Protein AF-A0A7X9DXS1-F1 (afdb_monomer)

Sequence (221 aa):
MRRAPWILSAFLAAACGADSESWIGLHLVPPATEAPQLRNFPPYGEPERVQVAVWKSSAPLSKPVAEVDAAWAELPQNPNRPESRYLLFSVKPNAGAGDPYLLKVASRVRDAGDQLYTDVCGTIGAIELTPGEKRALTVGLHMGDCGLPCSKKSDCVGSRFCLGFECQEGATCTIPEDCLPGATCDASRGMCNADCDPSQDACRAPYRCCQTVCALSCGLD

pLDDT: mean 78.61, std 17.01, range [32.91, 95.0]

Mean predicted aligned error: 9.62 Å

Foldseek 3Di:
DDDDDCPVVPVLPPPPDQFQKAKEKEWEWEADDDDPPDDIVVPQDQFQKKKKFKPWQVCLPDHGQDIDIDGRVPFDADPVCNSIGMDMDIGGACAPVPTWMKMKMWTWHADPVRDIDTFKIFMAIPHGDDGSHYDYAYTHMDTDDHARFHNFQVVAPDQWEAAQRGTDDKDFADAQVSDDQFWGQPNVVSIIYFFDDQVPQPTDPPWTHAHGGTHNRRPDD

Structure (mmCIF, N/CA/C/O backbone):
data_AF-A0A7X9DXS1-F1
#
_entry.id   AF-A0A7X9DXS1-F1
#
loop_
_atom_site.group_PDB
_atom_site.id
_atom_site.type_symbol
_atom_site.label_atom_id
_atom_site.label_alt_id
_atom_site.label_comp_id
_atom_site.label_asym_id
_atom_site.label_entity_id
_atom_site.label_seq_id
_atom_site.pdbx_PDB_ins_code
_atom_site.Cartn_x
_atom_site.Cartn_y
_atom_site.Cartn_z
_atom_site.occupancy
_atom_site.B_iso_or_equiv
_atom_site.auth_seq_id
_atom_site.auth_comp_id
_atom_site.auth_asym_id
_atom_site.auth_atom_id
_atom_site.pdbx_PDB_model_num
ATOM 1 N N . MET A 1 1 ? -18.798 31.580 1.744 1.00 36.81 1 MET A N 1
ATOM 2 C CA . MET A 1 1 ? -18.555 31.405 3.194 1.00 36.81 1 MET A CA 1
ATOM 3 C C . MET A 1 1 ? -18.135 29.962 3.427 1.00 36.81 1 MET A C 1
ATOM 5 O O . MET A 1 1 ? -18.940 29.064 3.232 1.00 36.81 1 MET A O 1
ATOM 9 N N . ARG A 1 2 ? -16.844 29.747 3.698 1.00 43.03 2 ARG A N 1
ATOM 10 C CA . ARG A 1 2 ? -16.205 28.429 3.820 1.00 43.03 2 ARG A CA 1
ATOM 11 C C . ARG A 1 2 ? -16.447 27.894 5.235 1.00 43.03 2 ARG A C 1
ATOM 13 O O . ARG A 1 2 ? -15.974 28.507 6.186 1.00 43.03 2 ARG A O 1
ATOM 20 N N . ARG A 1 3 ? -17.206 26.805 5.381 1.00 41.28 3 ARG A N 1
ATOM 21 C CA . ARG A 1 3 ? -17.350 26.094 6.660 1.00 41.28 3 ARG A CA 1
ATOM 22 C C . ARG A 1 3 ? -16.344 24.948 6.690 1.00 41.28 3 ARG A C 1
ATOM 24 O O . ARG A 1 3 ? -16.333 24.094 5.815 1.00 41.28 3 ARG A O 1
ATOM 31 N N . ALA A 1 4 ? -15.449 25.060 7.659 1.00 41.53 4 ALA A N 1
ATOM 32 C CA . ALA A 1 4 ? -14.267 24.253 7.901 1.00 41.53 4 ALA A CA 1
ATOM 33 C C . ALA A 1 4 ? -14.629 22.866 8.522 1.00 41.53 4 ALA A C 1
ATOM 35 O O . ALA A 1 4 ? -15.792 22.634 8.861 1.00 41.53 4 ALA A O 1
ATOM 36 N N . PRO A 1 5 ? -13.657 21.952 8.703 1.00 40.78 5 PRO A N 1
ATOM 37 C CA . PRO A 1 5 ? -13.799 20.488 8.788 1.00 40.78 5 PRO A CA 1
ATOM 38 C C . PRO A 1 5 ? -14.121 19.928 10.193 1.00 40.78 5 PRO A C 1
ATOM 40 O O . PRO A 1 5 ? -13.552 18.934 10.631 1.00 40.78 5 PRO A O 1
ATOM 43 N N . TRP A 1 6 ? -15.053 20.539 10.924 1.00 38.97 6 TRP A N 1
ATOM 44 C CA . TRP A 1 6 ? -15.242 20.255 12.359 1.00 38.97 6 TRP A CA 1
ATOM 45 C C . TRP A 1 6 ? -15.982 18.943 12.678 1.00 38.97 6 TRP A C 1
ATOM 47 O O . TRP A 1 6 ? -15.963 18.494 13.821 1.00 38.97 6 TRP A O 1
ATOM 57 N N . ILE A 1 7 ? -16.624 18.300 11.697 1.00 43.88 7 ILE A N 1
ATOM 58 C CA . ILE A 1 7 ? -17.442 17.100 11.954 1.00 43.88 7 ILE A CA 1
ATOM 59 C C . ILE A 1 7 ? -16.581 15.830 12.071 1.00 43.88 7 ILE A C 1
ATOM 61 O O . ILE A 1 7 ? -16.937 14.939 12.839 1.00 43.88 7 ILE A O 1
ATOM 65 N N . LEU A 1 8 ? -15.400 15.775 11.435 1.00 43.00 8 LEU A N 1
ATOM 66 C CA . LEU A 1 8 ? -14.455 14.672 11.671 1.00 43.00 8 LEU A CA 1
ATOM 67 C C . LEU A 1 8 ? -13.887 14.704 13.100 1.00 43.00 8 LEU A C 1
ATOM 69 O O . LEU A 1 8 ? -13.633 13.658 13.688 1.00 43.00 8 LEU A O 1
ATOM 73 N N . SER A 1 9 ? -13.742 15.890 13.697 1.00 43.66 9 SER A N 1
ATOM 74 C CA . SER A 1 9 ? -13.173 16.040 15.040 1.00 43.66 9 SER A CA 1
ATOM 75 C C . SER A 1 9 ? -14.111 15.572 16.159 1.00 43.66 9 SER A C 1
ATOM 77 O O . SER A 1 9 ? -13.634 15.151 17.208 1.00 43.66 9 SER A O 1
ATOM 79 N N . ALA A 1 10 ? -15.433 15.606 15.957 1.00 41.44 10 ALA A N 1
ATOM 80 C CA . ALA A 1 10 ? -16.390 15.304 17.025 1.00 41.44 10 ALA A CA 1
ATOM 81 C C . ALA A 1 10 ? -16.552 13.796 17.295 1.00 41.44 10 ALA A C 1
ATOM 83 O O . ALA A 1 10 ? -16.664 13.400 18.452 1.00 41.44 10 ALA A O 1
ATOM 84 N N . PHE A 1 11 ? -16.487 12.942 16.267 1.00 42.00 11 PHE A N 1
ATOM 85 C CA . PHE A 1 11 ? -16.501 11.482 16.466 1.00 42.00 11 PHE A CA 1
ATOM 86 C C . PHE A 1 11 ? -15.160 10.938 16.975 1.00 42.00 11 PHE A C 1
ATOM 88 O O . PHE A 1 11 ? -15.123 9.918 17.657 1.00 42.00 11 PHE A O 1
ATOM 95 N N . LEU A 1 12 ? -14.058 11.648 16.718 1.00 46.72 12 LEU A N 1
ATOM 96 C CA . LEU A 1 12 ? -12.731 11.275 17.207 1.00 46.72 12 LEU A CA 1
ATOM 97 C C . LEU A 1 12 ? -12.499 11.672 18.678 1.00 46.72 12 LEU A C 1
ATOM 99 O O . LEU A 1 12 ? -11.593 11.126 19.298 1.00 46.72 12 LEU A O 1
ATOM 103 N N . ALA A 1 13 ? -13.295 12.571 19.262 1.00 42.34 13 ALA A N 1
ATOM 104 C CA . ALA A 1 13 ? -13.075 13.081 20.621 1.00 42.34 13 ALA A CA 1
ATOM 105 C C . ALA A 1 13 ? -13.731 12.251 21.748 1.00 42.34 13 ALA A C 1
ATOM 107 O O . ALA A 1 13 ? -13.492 12.533 22.918 1.00 42.34 13 ALA A O 1
ATOM 108 N N . ALA A 1 14 ? -14.548 11.238 21.433 1.00 42.97 14 ALA A N 1
ATOM 109 C CA . ALA A 1 14 ? -15.279 10.459 22.444 1.00 42.97 14 ALA A CA 1
ATOM 110 C C . ALA A 1 14 ? -14.541 9.201 22.952 1.00 42.97 14 ALA A C 1
ATOM 112 O O . ALA A 1 14 ? -15.000 8.565 23.897 1.00 42.97 14 ALA A O 1
ATOM 113 N N . ALA A 1 15 ? -13.391 8.854 22.370 1.00 42.78 15 ALA A N 1
ATOM 114 C CA . ALA A 1 15 ? -12.532 7.771 22.849 1.00 42.78 15 ALA A CA 1
ATOM 115 C C . ALA A 1 15 ? -11.422 8.347 23.747 1.00 42.78 15 ALA A C 1
ATOM 117 O O . ALA A 1 15 ? -10.277 8.490 23.331 1.00 42.78 15 ALA A O 1
ATOM 118 N N . CYS A 1 16 ? -11.786 8.765 24.962 1.00 44.84 16 CYS A N 1
ATOM 119 C CA . CYS A 1 16 ? -10.837 9.166 26.005 1.00 44.84 16 CYS A CA 1
ATOM 120 C C . CYS A 1 16 ? -10.528 7.964 26.908 1.00 44.84 16 CYS A C 1
ATOM 122 O O . CYS A 1 16 ? -10.938 7.909 28.066 1.00 44.84 16 CYS A O 1
ATOM 124 N N . GLY A 1 17 ? -9.812 6.992 26.355 1.00 39.88 17 GLY A N 1
ATOM 125 C CA . GLY A 1 17 ? -8.937 6.083 27.087 1.00 39.88 17 GLY A CA 1
ATOM 126 C C . GLY A 1 17 ? -7.528 6.285 26.540 1.00 39.88 17 GLY A C 1
ATOM 127 O O . GLY A 1 17 ? -7.370 6.798 25.435 1.00 39.88 17 GLY A O 1
ATOM 128 N N . ALA A 1 18 ? -6.486 5.935 27.291 1.00 45.72 18 ALA A N 1
ATOM 129 C CA . ALA A 1 18 ? -5.165 5.762 26.694 1.00 45.72 18 ALA A CA 1
ATOM 130 C C . ALA A 1 18 ? -5.259 4.575 25.722 1.00 45.72 18 ALA A C 1
ATOM 132 O O . ALA A 1 18 ? -5.000 3.437 26.109 1.00 45.72 18 ALA A O 1
ATOM 133 N N . ASP A 1 19 ? -5.753 4.822 24.510 1.00 56.00 19 ASP A N 1
ATOM 134 C CA . ASP A 1 19 ? -5.980 3.780 23.525 1.00 56.00 19 ASP A CA 1
ATOM 135 C C . ASP A 1 19 ? -4.614 3.174 23.196 1.00 56.00 19 ASP A C 1
ATOM 137 O O . ASP A 1 19 ? -3.737 3.809 22.610 1.00 56.00 19 ASP A O 1
ATOM 141 N N . SER A 1 20 ? -4.422 1.915 23.596 1.00 73.19 20 SER A N 1
ATOM 142 C CA . SER A 1 20 ? -3.278 1.095 23.186 1.00 73.19 20 SER A CA 1
ATOM 143 C C . SER A 1 20 ? -3.256 0.839 21.677 1.00 73.19 20 SER A C 1
ATOM 145 O O . SER A 1 20 ? -2.346 0.183 21.177 1.00 73.19 20 SER A O 1
ATOM 147 N N . GLU A 1 21 ? -4.280 1.307 20.968 1.00 82.56 21 GLU A N 1
ATOM 148 C CA . GLU A 1 21 ? -4.479 1.164 19.540 1.00 82.56 21 GLU A CA 1
ATOM 149 C C . GLU A 1 21 ? -4.391 2.526 18.849 1.00 82.56 21 GLU A C 1
ATOM 151 O O . GLU A 1 21 ? -4.695 3.576 19.417 1.00 82.56 21 GLU A O 1
ATOM 156 N N . SER A 1 22 ? -3.956 2.487 17.600 1.00 83.25 22 SER A N 1
ATOM 157 C CA . SER A 1 22 ? -3.979 3.603 16.666 1.00 83.25 22 SER A CA 1
ATOM 158 C C . SER A 1 22 ? -5.098 3.362 15.657 1.00 83.25 22 SER A C 1
ATOM 160 O O . SER A 1 22 ? -5.507 2.227 15.422 1.00 83.25 22 SER A O 1
ATOM 162 N N . TRP A 1 23 ? -5.586 4.419 15.026 1.00 85.50 23 TRP A N 1
ATOM 163 C CA . TRP A 1 23 ? -6.722 4.382 14.117 1.00 85.50 23 TRP A CA 1
ATOM 164 C C . TRP A 1 23 ? -6.314 4.861 12.731 1.00 85.50 23 TRP A C 1
ATOM 166 O O . TRP A 1 23 ? -5.669 5.902 12.595 1.00 85.50 23 TRP A O 1
ATOM 176 N N . ILE A 1 24 ? -6.744 4.132 11.704 1.00 82.69 24 ILE A N 1
ATOM 177 C CA . ILE A 1 24 ? -6.572 4.513 10.304 1.00 82.69 24 ILE A CA 1
ATOM 178 C C . ILE A 1 24 ? -7.949 4.817 9.716 1.00 82.69 24 ILE A C 1
ATOM 180 O O . ILE A 1 24 ? -8.824 3.952 9.672 1.00 82.69 24 ILE A O 1
ATOM 184 N N . GLY A 1 25 ? -8.131 6.054 9.259 1.00 81.12 25 GLY A N 1
ATOM 185 C CA . GLY A 1 25 ? -9.259 6.474 8.437 1.00 81.12 25 GLY A CA 1
ATOM 186 C C . GLY A 1 25 ? -8.856 6.501 6.968 1.00 81.12 25 GLY A C 1
ATOM 187 O O . GLY A 1 25 ? -7.920 7.205 6.603 1.00 81.12 25 GLY A O 1
ATOM 188 N N . LEU A 1 26 ? -9.558 5.765 6.112 1.00 80.94 26 LEU A N 1
ATOM 189 C CA . LEU A 1 26 ? -9.272 5.731 4.681 1.00 80.94 26 LEU A CA 1
ATOM 190 C C . LEU A 1 26 ? -10.214 6.624 3.890 1.00 80.94 26 LEU A C 1
ATOM 192 O O . LEU A 1 26 ? -11.439 6.525 4.001 1.00 80.94 26 LEU A O 1
ATOM 196 N N . HIS A 1 27 ? -9.609 7.444 3.038 1.00 77.06 27 HIS A N 1
ATOM 197 C CA . HIS A 1 27 ? -10.265 8.111 1.932 1.00 77.06 27 HIS A CA 1
ATOM 198 C C . HIS A 1 27 ? -9.809 7.460 0.622 1.00 77.06 27 HIS A C 1
ATOM 200 O O . HIS A 1 27 ? -8.635 7.503 0.251 1.00 77.06 27 HIS A O 1
ATOM 206 N N . LEU A 1 28 ? -10.748 6.818 -0.066 1.00 71.94 28 LEU A N 1
ATOM 207 C CA . LEU A 1 28 ? -10.490 6.083 -1.300 1.00 71.94 28 LEU A CA 1
ATOM 208 C C . LEU A 1 28 ? -10.671 7.020 -2.493 1.00 71.94 28 LEU A C 1
ATOM 210 O O . LEU A 1 28 ? -11.763 7.559 -2.685 1.00 71.94 28 LEU A O 1
ATOM 214 N N . VAL A 1 29 ? -9.605 7.234 -3.271 1.00 66.62 29 VAL A N 1
ATOM 215 C CA . VAL A 1 29 ? -9.606 8.189 -4.387 1.00 66.62 29 VAL A CA 1
ATOM 216 C C . VAL A 1 29 ? -9.281 7.464 -5.699 1.00 66.62 29 VAL A C 1
ATOM 218 O O . VAL A 1 29 ? -8.359 6.647 -5.740 1.00 66.62 29 VAL A O 1
ATOM 221 N N . PRO A 1 30 ? -10.028 7.737 -6.785 1.00 59.81 30 PRO A N 1
ATOM 222 C CA . PRO A 1 30 ? -9.696 7.243 -8.123 1.00 59.81 30 PRO A CA 1
ATOM 223 C C . PRO A 1 30 ? -8.317 7.742 -8.606 1.00 59.81 30 PRO A C 1
ATOM 225 O O . PRO A 1 30 ? -7.790 8.719 -8.069 1.00 59.81 30 PRO A O 1
ATOM 228 N N . PRO A 1 31 ? -7.726 7.116 -9.636 1.00 52.03 31 PRO A N 1
ATOM 229 C CA . PRO A 1 31 ? -6.413 7.511 -10.140 1.00 52.03 31 PRO A CA 1
ATOM 230 C C . PRO A 1 31 ? -6.433 8.925 -10.748 1.00 52.03 31 PRO A C 1
ATOM 232 O O . PRO A 1 31 ? -7.432 9.361 -11.315 1.00 52.03 31 PRO A O 1
ATOM 235 N N . ALA A 1 32 ? -5.311 9.645 -10.621 1.00 45.31 32 ALA A N 1
ATOM 236 C CA . ALA A 1 32 ? -5.204 11.088 -10.871 1.00 45.31 32 ALA A CA 1
ATOM 237 C C . ALA A 1 32 ? -5.022 11.515 -12.343 1.00 45.31 32 ALA A C 1
ATOM 239 O O . ALA A 1 32 ? -4.945 12.712 -12.615 1.00 45.31 32 ALA A 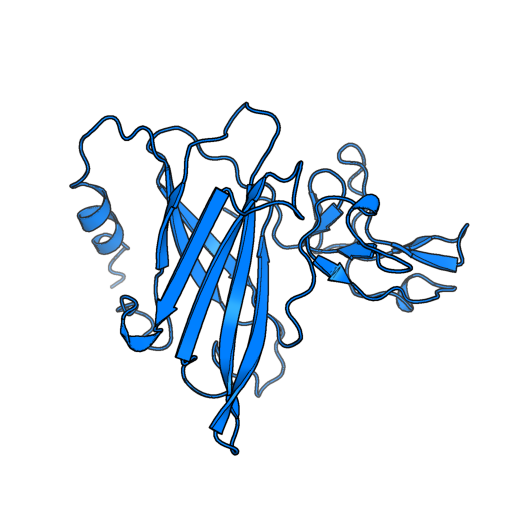O 1
ATOM 240 N N . THR A 1 33 ? -4.899 10.593 -13.301 1.00 42.94 33 THR A N 1
ATOM 241 C CA . THR A 1 33 ? -4.658 10.973 -14.700 1.00 42.94 33 THR A CA 1
ATOM 242 C C . THR A 1 33 ? -5.912 11.562 -15.345 1.00 42.94 33 THR A C 1
ATOM 244 O O . THR A 1 33 ? -6.989 10.988 -15.280 1.00 42.94 33 THR A O 1
ATOM 247 N N . GLU A 1 34 ? -5.768 12.721 -15.991 1.00 40.84 34 GLU A N 1
ATOM 248 C CA . GLU A 1 34 ? -6.790 13.378 -16.810 1.00 40.84 34 GLU A CA 1
ATOM 249 C C . GLU A 1 34 ? -6.904 12.692 -18.183 1.00 40.84 34 GLU A C 1
ATOM 251 O O . GLU A 1 34 ? -6.335 13.135 -19.176 1.00 40.84 34 GLU A O 1
ATOM 256 N N . ALA A 1 35 ? -7.658 11.603 -18.282 1.00 34.78 35 ALA A N 1
ATOM 257 C CA . ALA A 1 35 ? -8.353 11.298 -19.529 1.00 34.78 35 ALA A CA 1
ATOM 258 C C . ALA A 1 35 ? -9.787 11.839 -19.392 1.00 34.78 35 ALA A C 1
ATOM 260 O O . ALA A 1 35 ? -10.444 11.553 -18.387 1.00 34.78 35 ALA A O 1
ATOM 261 N N . PRO A 1 36 ? -10.297 12.618 -20.364 1.00 32.91 36 PRO A N 1
ATOM 262 C CA . PRO A 1 36 ? -11.539 13.395 -20.249 1.00 32.91 36 PRO A CA 1
ATOM 263 C C . PRO A 1 36 ? -12.840 12.561 -20.209 1.00 32.91 36 PRO A C 1
ATOM 265 O O . PRO A 1 36 ? -13.908 13.062 -20.546 1.00 32.91 36 PRO A O 1
ATOM 268 N N . GLN A 1 37 ? -12.776 11.301 -19.764 1.00 36.44 37 GLN A N 1
ATOM 269 C CA . GLN A 1 37 ? -13.914 10.435 -19.435 1.00 36.44 37 GLN A CA 1
ATOM 270 C C . GLN A 1 37 ? -13.674 9.544 -18.191 1.00 36.44 37 GLN A C 1
ATOM 272 O O . GLN A 1 37 ? -14.375 8.547 -18.011 1.00 36.44 37 GLN A O 1
ATOM 277 N N . LEU A 1 38 ? -12.689 9.852 -17.334 1.00 35.91 38 LEU A N 1
ATOM 278 C CA . LEU A 1 38 ? -12.330 8.973 -16.214 1.00 35.91 38 LEU A CA 1
ATOM 279 C C . LEU A 1 38 ? -13.282 9.110 -15.027 1.00 35.91 38 LEU A C 1
ATOM 281 O O . LEU A 1 38 ? -13.391 10.134 -14.359 1.00 35.91 38 LEU A O 1
ATOM 285 N N . ARG A 1 39 ? -14.005 8.015 -14.831 1.00 42.06 39 ARG A N 1
ATOM 286 C CA . ARG A 1 39 ? -15.045 7.774 -13.841 1.00 42.06 39 ARG A CA 1
ATOM 287 C C . ARG A 1 39 ? -14.419 7.604 -12.445 1.00 42.06 39 ARG A C 1
ATOM 289 O O . ARG A 1 39 ? -13.405 6.926 -12.300 1.00 42.06 39 ARG A O 1
ATOM 296 N N . ASN A 1 40 ? -15.039 8.212 -11.429 1.00 42.53 40 ASN A N 1
ATOM 297 C CA . ASN A 1 40 ? -14.620 8.111 -10.028 1.00 42.53 40 ASN A CA 1
ATOM 298 C C . ASN A 1 40 ? -14.753 6.687 -9.489 1.00 42.53 40 ASN A C 1
ATOM 300 O O . ASN A 1 40 ? -15.538 5.902 -10.011 1.00 42.53 40 ASN A O 1
ATOM 304 N N . PHE A 1 41 ? -14.034 6.387 -8.406 1.00 45.88 41 PHE A N 1
ATOM 305 C CA . PHE A 1 41 ? -14.236 5.164 -7.652 1.00 45.88 41 PHE A CA 1
ATOM 306 C C . PHE A 1 41 ? -15.712 5.082 -7.181 1.00 45.88 41 PHE A C 1
ATOM 308 O O . PHE A 1 41 ? -16.126 5.976 -6.440 1.00 45.88 41 PHE A O 1
ATOM 315 N N . PRO A 1 42 ? -16.498 4.073 -7.606 1.00 48.97 42 PRO A N 1
ATOM 316 C CA . PRO A 1 42 ? -16.116 3.015 -8.532 1.00 48.97 42 PRO A CA 1
ATOM 317 C C . PRO A 1 42 ? -16.710 3.218 -9.942 1.00 48.97 42 PRO A C 1
ATOM 319 O O . PRO A 1 42 ? -17.915 3.436 -10.116 1.00 48.97 42 PRO A O 1
ATOM 322 N N . PRO A 1 43 ? -15.864 3.088 -10.976 1.00 49.59 43 PRO A N 1
ATOM 323 C CA . PRO A 1 43 ? -16.192 3.357 -12.376 1.00 49.59 43 PRO A CA 1
ATOM 324 C C . PRO A 1 43 ? -17.106 2.306 -13.048 1.00 49.59 43 PRO A C 1
ATOM 326 O O . PRO A 1 43 ? -17.450 2.461 -14.228 1.00 49.59 43 PRO A O 1
ATOM 329 N N . TYR A 1 44 ? -17.541 1.295 -12.281 1.00 50.78 44 TYR A N 1
ATOM 330 C CA . TYR A 1 44 ? -18.369 0.146 -12.683 1.00 50.78 44 TYR A CA 1
ATOM 331 C C . TYR A 1 44 ? -19.690 0.027 -11.906 1.00 50.78 44 TYR A C 1
ATOM 333 O O . TYR A 1 44 ? -20.399 -0.967 -12.036 1.00 50.78 44 TYR A O 1
ATOM 341 N N . GLY A 1 45 ? -20.041 1.053 -11.126 1.00 59.62 45 GLY A N 1
ATOM 342 C CA . GLY A 1 45 ? -21.089 0.972 -10.107 1.00 59.62 45 GLY A CA 1
ATOM 343 C C . GLY A 1 45 ? -20.477 0.782 -8.724 1.00 59.62 45 GLY A C 1
ATOM 344 O O . GLY A 1 45 ? -19.312 0.418 -8.614 1.00 59.62 45 GLY A O 1
ATOM 345 N N . GLU A 1 46 ? -21.245 1.085 -7.676 1.00 72.50 46 GLU A N 1
ATOM 346 C CA . GLU A 1 46 ? -20.822 0.905 -6.282 1.00 72.50 46 GLU A CA 1
ATOM 347 C C . GLU A 1 46 ? -20.239 -0.510 -6.074 1.00 72.50 46 GLU A C 1
ATOM 349 O O . GLU A 1 46 ? -20.854 -1.474 -6.539 1.00 72.50 46 GLU A O 1
ATOM 354 N N . PRO A 1 47 ? -19.058 -0.676 -5.437 1.00 79.94 47 PRO A N 1
ATOM 355 C CA . PRO A 1 47 ? -18.525 -2.007 -5.220 1.00 79.94 47 PRO A CA 1
ATOM 356 C C . PRO A 1 47 ? -19.460 -2.742 -4.263 1.00 79.94 47 PRO A C 1
ATOM 358 O O . PRO A 1 47 ? -20.102 -2.135 -3.411 1.00 79.94 47 PRO A O 1
ATOM 361 N N . GLU A 1 48 ? -19.531 -4.062 -4.348 1.00 85.62 48 GLU A N 1
ATOM 362 C CA . GLU A 1 48 ? -20.317 -4.807 -3.364 1.00 85.62 48 GLU A CA 1
ATOM 363 C C . GLU A 1 48 ? -19.586 -4.800 -2.015 1.00 85.62 48 GLU A C 1
ATOM 365 O O . GLU A 1 48 ? -20.191 -4.642 -0.950 1.00 85.62 48 GLU A O 1
ATOM 370 N N . ARG A 1 49 ? -18.253 -4.936 -2.068 1.00 89.25 49 ARG A N 1
ATOM 371 C CA . ARG A 1 49 ? -17.387 -5.049 -0.893 1.00 89.25 49 ARG A CA 1
ATOM 372 C C . ARG A 1 49 ? -16.062 -4.331 -1.084 1.00 89.25 49 ARG A C 1
ATOM 374 O O . ARG A 1 49 ? -15.517 -4.282 -2.190 1.00 89.25 49 ARG A O 1
ATOM 381 N N . VAL A 1 50 ? -15.519 -3.851 0.027 1.00 88.62 50 VAL A N 1
ATOM 382 C CA . VAL A 1 50 ? -14.154 -3.338 0.130 1.00 88.62 50 VAL A CA 1
ATOM 383 C C . VAL A 1 50 ? -13.407 -4.180 1.152 1.00 88.62 50 VAL A C 1
ATOM 385 O O . VAL A 1 50 ? -13.849 -4.330 2.291 1.00 88.62 50 VAL A O 1
ATOM 388 N N . GLN A 1 51 ? -12.264 -4.705 0.728 1.00 91.56 51 GLN A N 1
ATOM 389 C CA . GLN A 1 51 ? -11.328 -5.436 1.560 1.00 91.56 51 GLN A CA 1
ATOM 390 C C . GLN A 1 51 ? -10.097 -4.564 1.795 1.00 91.56 51 GLN A C 1
ATOM 392 O O . GLN A 1 51 ? -9.468 -4.080 0.854 1.00 91.56 51 GLN A O 1
ATOM 397 N N . VAL A 1 52 ? -9.754 -4.368 3.059 1.00 91.81 52 VAL A N 1
ATOM 398 C CA . VAL A 1 52 ? -8.560 -3.652 3.493 1.00 91.81 52 VAL A CA 1
ATOM 399 C C . VAL A 1 52 ? -7.744 -4.584 4.349 1.00 91.81 52 VAL A C 1
ATOM 401 O O . VAL A 1 52 ? -8.260 -5.183 5.286 1.00 91.81 52 VAL A O 1
ATOM 404 N N . ALA A 1 53 ? -6.463 -4.690 4.045 1.00 94.19 53 ALA A N 1
ATOM 405 C CA . ALA A 1 53 ? -5.551 -5.504 4.818 1.00 94.19 53 ALA A CA 1
ATOM 406 C C . ALA A 1 53 ? -4.266 -4.730 5.091 1.00 94.19 53 ALA A C 1
ATOM 408 O O . ALA A 1 53 ? -3.798 -3.940 4.268 1.00 94.19 53 ALA A O 1
ATOM 409 N N . VAL A 1 54 ? -3.730 -4.940 6.289 1.00 94.19 54 VAL A N 1
ATOM 410 C CA . VAL A 1 54 ? -2.525 -4.285 6.783 1.00 94.19 54 VAL A CA 1
ATOM 411 C C . VAL A 1 54 ? -1.493 -5.347 7.109 1.00 94.19 54 VAL A C 1
ATOM 413 O O . VAL A 1 54 ? -1.778 -6.287 7.849 1.00 94.19 54 VAL A O 1
ATOM 416 N N . TRP A 1 55 ? -0.279 -5.183 6.602 1.00 95.00 55 TRP A N 1
ATOM 417 C CA . TRP A 1 55 ? 0.860 -6.052 6.876 1.00 95.00 55 TRP A CA 1
ATOM 418 C C . TRP A 1 55 ? 2.008 -5.258 7.459 1.00 95.00 55 TRP A C 1
ATOM 420 O O . TRP A 1 55 ? 2.137 -4.054 7.263 1.00 95.00 55 TRP A O 1
ATOM 430 N N . LYS A 1 56 ? 2.891 -5.977 8.137 1.00 93.25 56 LYS A N 1
ATOM 431 C CA . LYS A 1 56 ? 4.229 -5.491 8.446 1.00 93.25 56 LYS A CA 1
ATOM 432 C C . LYS A 1 56 ? 5.079 -5.477 7.180 1.00 93.25 56 LYS A C 1
ATOM 434 O O . LYS A 1 56 ? 5.085 -6.471 6.452 1.00 93.25 56 LYS A O 1
ATOM 439 N N . SER A 1 57 ? 5.822 -4.397 6.944 1.00 91.19 57 SER A N 1
ATOM 440 C CA . SER A 1 57 ? 6.743 -4.281 5.805 1.00 91.19 57 SER A CA 1
ATOM 441 C C . SER A 1 57 ? 7.786 -5.400 5.771 1.00 91.19 57 SER A C 1
ATOM 443 O O . SER A 1 57 ? 8.184 -5.834 4.695 1.00 91.19 57 SER A O 1
ATOM 445 N N . SER A 1 58 ? 8.189 -5.930 6.927 1.00 91.19 58 SER A N 1
ATOM 446 C CA . SER A 1 58 ? 9.135 -7.044 7.033 1.00 91.19 58 SER A CA 1
ATOM 447 C C . SER A 1 58 ? 8.569 -8.396 6.576 1.00 91.19 58 SER A C 1
ATOM 449 O O . SER A 1 58 ? 9.341 -9.317 6.298 1.00 91.19 58 SER A O 1
ATOM 451 N N . ALA A 1 59 ? 7.241 -8.530 6.494 1.00 91.62 59 ALA A N 1
ATOM 452 C CA . ALA A 1 59 ? 6.553 -9.786 6.203 1.00 91.62 59 ALA A CA 1
ATOM 453 C C . ALA A 1 59 ? 5.268 -9.577 5.364 1.00 91.62 59 ALA A C 1
ATOM 455 O O . ALA A 1 59 ? 4.180 -9.978 5.800 1.00 91.62 59 ALA A O 1
ATOM 456 N N . PRO A 1 60 ? 5.365 -8.999 4.150 1.00 89.25 60 PRO A N 1
ATOM 457 C CA . PRO A 1 60 ? 4.201 -8.629 3.337 1.00 89.25 60 PRO A CA 1
ATOM 458 C C . PRO A 1 60 ? 3.398 -9.838 2.833 1.00 89.25 60 PRO A C 1
ATOM 460 O O . PRO A 1 60 ? 2.214 -9.719 2.550 1.00 89.25 60 PRO A O 1
ATOM 463 N N . LEU A 1 61 ? 4.013 -11.024 2.779 1.00 88.19 61 LEU A N 1
ATOM 464 C CA . LEU A 1 61 ? 3.363 -12.277 2.367 1.00 88.19 61 LEU A CA 1
ATOM 465 C C . LEU A 1 61 ? 2.822 -13.113 3.541 1.00 88.19 61 LEU A C 1
ATOM 467 O O . LEU A 1 61 ? 2.380 -14.246 3.350 1.00 88.19 61 LEU A O 1
ATOM 471 N N . SER A 1 62 ? 2.908 -12.597 4.768 1.00 91.00 62 SER A N 1
ATOM 472 C CA . SER A 1 62 ? 2.391 -13.275 5.960 1.00 91.00 62 SER A CA 1
ATOM 473 C C . SER A 1 62 ? 0.909 -12.957 6.200 1.00 91.00 62 SER A C 1
ATOM 475 O O . SER A 1 62 ? 0.266 -12.250 5.421 1.00 91.00 62 SER A O 1
ATOM 477 N N . LYS A 1 63 ? 0.344 -13.483 7.293 1.00 93.62 63 LYS A N 1
ATOM 478 C CA . LYS A 1 63 ? -1.011 -13.114 7.713 1.00 93.62 63 LYS A CA 1
ATOM 479 C C . LYS A 1 63 ? -1.060 -11.605 8.025 1.00 93.62 63 LYS A C 1
ATOM 481 O O . LYS A 1 63 ? -0.187 -11.139 8.763 1.00 93.62 63 LYS A O 1
ATOM 486 N N . PRO A 1 64 ? -2.067 -10.858 7.534 1.00 94.31 64 PRO A N 1
ATOM 487 C CA . PRO A 1 64 ? -2.208 -9.448 7.871 1.00 94.31 64 PRO A CA 1
ATOM 488 C C . PRO A 1 64 ? -2.359 -9.251 9.386 1.00 94.31 64 PRO A C 1
ATOM 490 O O . PRO A 1 64 ? -2.937 -10.083 10.093 1.00 94.31 64 PRO A O 1
ATOM 493 N N . VAL A 1 65 ? -1.831 -8.134 9.889 1.00 93.75 65 VAL A N 1
ATOM 494 C CA . VAL A 1 65 ? -1.972 -7.726 11.295 1.00 93.75 65 VAL A CA 1
ATOM 495 C C . VAL A 1 65 ? -3.367 -7.186 11.597 1.00 93.75 65 VAL A C 1
ATOM 497 O O . VAL A 1 65 ? -3.814 -7.268 12.738 1.00 93.75 65 VAL A O 1
ATOM 500 N N . ALA A 1 66 ? -4.043 -6.663 10.577 1.00 93.75 66 ALA A N 1
ATOM 501 C CA . ALA A 1 66 ? -5.437 -6.259 10.613 1.00 93.75 66 ALA A CA 1
ATOM 502 C C . ALA A 1 66 ? -6.044 -6.461 9.228 1.00 93.75 66 ALA A C 1
ATOM 504 O O . ALA A 1 66 ? -5.388 -6.223 8.213 1.00 93.75 66 ALA A O 1
ATOM 505 N N . GLU A 1 67 ? -7.293 -6.897 9.195 1.00 94.31 67 GLU A N 1
ATOM 506 C CA . GLU A 1 67 ? -8.040 -7.104 7.965 1.00 94.31 67 GLU A CA 1
ATOM 507 C C . GLU A 1 67 ? -9.497 -6.729 8.207 1.00 94.31 67 GLU A C 1
ATOM 509 O O . GLU A 1 67 ? -10.080 -7.086 9.233 1.00 94.31 67 GLU A O 1
ATOM 514 N N . VAL A 1 68 ? -10.065 -5.987 7.267 1.00 93.19 68 VAL A N 1
ATOM 515 C CA . VAL A 1 68 ? -11.458 -5.564 7.265 1.00 93.19 68 VAL A CA 1
ATOM 516 C C . VAL A 1 68 ? -12.044 -5.921 5.914 1.00 93.19 68 VAL A C 1
ATOM 518 O O . VAL A 1 68 ? -11.501 -5.548 4.881 1.00 93.19 68 VAL A O 1
ATOM 521 N N . ASP A 1 69 ? -13.165 -6.625 5.925 1.00 92.56 69 ASP A N 1
ATOM 522 C CA . ASP A 1 69 ? -13.948 -6.920 4.733 1.00 92.56 69 ASP A CA 1
ATOM 523 C C . ASP A 1 69 ? -15.387 -6.472 4.996 1.00 92.56 69 ASP A C 1
ATOM 525 O O . ASP A 1 69 ? -16.106 -7.079 5.795 1.00 92.56 69 ASP A O 1
ATOM 529 N N . ALA A 1 70 ? -15.773 -5.362 4.372 1.00 90.75 70 ALA A N 1
ATOM 530 C CA . ALA A 1 70 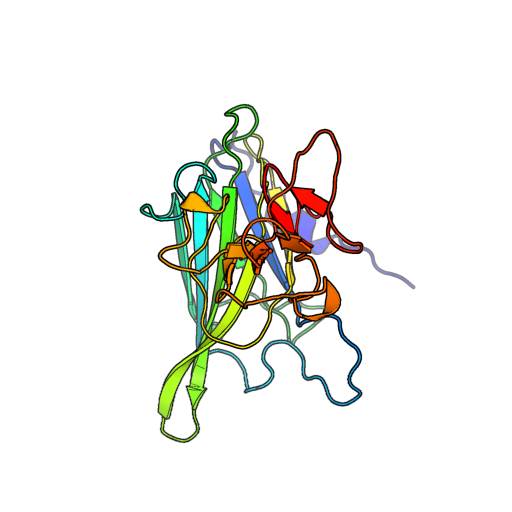? -17.019 -4.659 4.648 1.00 90.75 70 ALA A CA 1
ATOM 531 C C . ALA A 1 70 ? -17.850 -4.491 3.376 1.00 90.75 70 ALA A C 1
ATOM 533 O O . ALA A 1 70 ? -17.315 -4.232 2.293 1.00 90.75 70 ALA A O 1
ATOM 534 N N . ALA A 1 71 ? -19.173 -4.602 3.513 1.00 90.50 71 ALA A N 1
ATOM 535 C CA . ALA A 1 71 ? -20.082 -4.265 2.429 1.00 90.50 71 ALA A CA 1
ATOM 536 C C . ALA A 1 71 ? -20.068 -2.749 2.201 1.00 90.50 71 ALA A C 1
ATOM 538 O O . ALA A 1 71 ? -20.158 -1.970 3.150 1.00 90.50 71 ALA A O 1
ATOM 539 N N . TRP A 1 72 ? -19.986 -2.311 0.945 1.00 86.06 72 TRP A N 1
ATOM 540 C CA . TRP A 1 72 ? -19.912 -0.879 0.628 1.00 86.06 72 TRP A CA 1
ATOM 541 C C . TRP A 1 72 ? -21.115 -0.086 1.140 1.00 86.06 72 TRP A C 1
ATOM 543 O O . TRP A 1 72 ? -20.965 1.034 1.625 1.00 86.06 72 TRP A O 1
ATOM 553 N N . ALA A 1 73 ? -22.305 -0.683 1.055 1.00 87.25 73 ALA A N 1
ATOM 554 C CA . ALA A 1 73 ? -23.555 -0.075 1.499 1.00 87.25 73 ALA A CA 1
ATOM 555 C C . ALA A 1 73 ? -23.599 0.183 3.017 1.00 87.25 73 ALA A C 1
ATOM 557 O O . ALA A 1 73 ? -24.372 1.024 3.469 1.00 87.25 73 ALA A O 1
ATOM 558 N N . GLU A 1 74 ? -22.771 -0.517 3.797 1.00 89.50 74 GLU A N 1
ATOM 559 C CA . GLU A 1 74 ? -22.680 -0.364 5.253 1.00 89.50 74 GLU A CA 1
ATOM 560 C C . GLU A 1 74 ? -21.645 0.691 5.666 1.00 89.50 74 GLU A C 1
ATOM 562 O O . GLU A 1 74 ? -21.612 1.112 6.824 1.00 89.50 74 GLU A O 1
ATOM 567 N N . LEU A 1 75 ? -20.795 1.139 4.735 1.00 85.81 75 LEU A N 1
ATOM 568 C CA . LEU A 1 75 ? -19.772 2.130 5.035 1.00 85.81 75 LEU A CA 1
ATOM 569 C C . LEU A 1 75 ? -20.385 3.529 5.199 1.00 85.81 75 LEU A C 1
ATOM 571 O O . LEU A 1 75 ? -21.227 3.936 4.391 1.00 85.81 75 LEU A O 1
ATOM 575 N N . PRO A 1 76 ? -19.928 4.320 6.188 1.00 84.25 76 PRO A N 1
ATOM 576 C CA . PRO A 1 76 ? -20.342 5.708 6.332 1.00 84.25 76 PRO A CA 1
ATOM 577 C C . PRO A 1 76 ? -20.088 6.523 5.059 1.00 84.25 76 PRO A C 1
ATOM 579 O O . PRO A 1 76 ? -18.970 6.577 4.537 1.00 84.25 76 PRO A O 1
ATOM 582 N N . GLN A 1 77 ? -21.128 7.198 4.577 1.00 79.88 77 GLN A N 1
ATOM 583 C CA . GLN A 1 77 ? -21.038 8.087 3.426 1.00 79.88 77 GLN A CA 1
ATOM 584 C C . GLN A 1 77 ? -20.368 9.411 3.786 1.00 79.88 77 GLN A C 1
ATOM 586 O O . GLN A 1 77 ? -20.608 9.986 4.849 1.00 79.88 77 GLN A O 1
ATOM 591 N N . ASN A 1 78 ? -19.538 9.920 2.877 1.00 72.69 78 ASN A N 1
ATOM 592 C CA . ASN A 1 78 ? -18.959 11.244 3.029 1.00 72.69 78 ASN A CA 1
ATOM 593 C C . ASN A 1 78 ? -20.020 12.321 2.736 1.00 72.69 78 ASN A C 1
ATOM 595 O O . ASN A 1 78 ? -20.529 12.384 1.614 1.00 72.69 78 ASN A O 1
ATOM 599 N N . PRO A 1 79 ? -20.328 13.220 3.692 1.00 73.00 79 PRO A N 1
ATOM 600 C CA . PRO A 1 79 ? -21.372 14.229 3.513 1.00 73.00 79 PRO A CA 1
ATOM 601 C C . PRO A 1 79 ? -21.038 15.268 2.433 1.00 73.00 79 PRO A C 1
ATOM 603 O O . PRO A 1 79 ? -21.939 15.928 1.925 1.00 73.00 79 PRO A O 1
ATOM 606 N N . ASN A 1 80 ? -19.758 15.432 2.083 1.00 70.19 80 ASN A N 1
ATOM 607 C CA . ASN A 1 80 ? -19.311 16.401 1.078 1.00 70.19 80 ASN A CA 1
ATOM 608 C C . ASN A 1 80 ? -19.125 15.785 -0.315 1.00 70.19 80 ASN A C 1
ATOM 610 O O . ASN A 1 80 ? -18.989 16.525 -1.287 1.00 70.19 80 ASN A O 1
ATOM 614 N N . ARG A 1 81 ? -19.060 14.453 -0.402 1.00 66.75 81 ARG A N 1
ATOM 615 C CA . ARG A 1 81 ? -18.826 13.690 -1.632 1.00 66.75 81 ARG A CA 1
ATOM 616 C C . ARG A 1 81 ? -19.617 12.385 -1.557 1.00 66.75 81 ARG A C 1
ATOM 618 O O . ARG A 1 81 ? -19.051 11.387 -1.106 1.00 66.75 81 ARG A O 1
ATOM 625 N N . PRO A 1 82 ? -20.914 12.389 -1.913 1.00 69.69 82 PRO A N 1
ATOM 626 C CA . PRO A 1 82 ? -21.800 11.238 -1.751 1.00 69.69 82 PRO A CA 1
ATOM 627 C C . PRO A 1 82 ? -21.347 9.998 -2.536 1.00 69.69 82 PRO A C 1
ATOM 629 O O . PRO A 1 82 ? -21.778 8.895 -2.220 1.00 69.69 82 PRO A O 1
ATOM 632 N N . GLU A 1 83 ? -20.467 10.145 -3.517 1.00 67.81 83 GLU A N 1
ATOM 633 C CA . GLU A 1 83 ? -19.800 9.048 -4.217 1.00 67.81 83 GLU A CA 1
ATOM 634 C C . GLU A 1 83 ? -18.705 8.358 -3.385 1.00 67.81 83 GLU A C 1
ATOM 636 O O . GLU A 1 83 ? -18.330 7.230 -3.680 1.00 67.81 83 GLU A O 1
ATOM 641 N N . SER A 1 84 ? -18.202 9.002 -2.328 1.00 69.31 84 SER A N 1
ATOM 642 C CA . SER A 1 84 ? -17.135 8.465 -1.479 1.00 69.31 84 SER A CA 1
ATOM 643 C C . SER A 1 84 ? -17.667 7.931 -0.145 1.00 69.31 84 SER A C 1
ATOM 645 O O . SER A 1 84 ? -18.696 8.369 0.386 1.00 69.31 84 SER A O 1
ATOM 647 N N . ARG A 1 85 ? -16.953 6.944 0.394 1.00 77.44 85 ARG A N 1
ATOM 648 C CA . ARG A 1 85 ? -17.213 6.312 1.690 1.00 77.44 85 ARG A CA 1
ATOM 649 C C . ARG A 1 85 ? -15.956 6.378 2.547 1.00 77.44 85 ARG A C 1
ATOM 651 O O . ARG A 1 85 ? -14.845 6.428 2.016 1.00 77.44 85 ARG A O 1
ATOM 658 N N . TYR A 1 86 ? -16.144 6.361 3.860 1.00 78.88 86 TYR A N 1
ATOM 659 C CA . TYR A 1 86 ? -15.059 6.274 4.828 1.00 78.88 86 TYR A CA 1
ATOM 660 C C . TYR A 1 86 ? -14.986 4.874 5.422 1.00 78.88 86 TYR A C 1
ATOM 662 O O . TYR A 1 86 ? -16.009 4.289 5.770 1.00 78.88 86 TYR A O 1
ATOM 670 N N . LEU A 1 87 ? -13.767 4.374 5.601 1.00 86.12 87 LEU A N 1
ATOM 671 C CA . LEU A 1 87 ? -13.503 3.205 6.431 1.00 86.12 87 LEU A CA 1
ATOM 672 C C . LEU A 1 87 ? -12.609 3.625 7.594 1.00 86.12 87 LEU A C 1
ATOM 674 O O . LEU A 1 87 ? -11.555 4.213 7.370 1.00 86.12 87 LEU A O 1
ATOM 678 N N . LEU A 1 88 ? -13.029 3.319 8.819 1.00 85.62 88 LEU A N 1
ATOM 679 C CA . LEU A 1 88 ? -12.250 3.544 10.032 1.00 85.62 88 LEU A CA 1
ATOM 680 C C . LEU A 1 88 ? -12.021 2.202 10.720 1.00 85.62 88 LEU A C 1
ATOM 682 O O . LEU A 1 88 ? -12.975 1.467 10.966 1.00 85.62 88 LEU A O 1
ATOM 686 N N . PHE A 1 89 ? -10.771 1.899 11.046 1.00 86.56 89 PHE A N 1
ATOM 687 C CA . PHE A 1 89 ? -10.409 0.683 11.766 1.00 86.56 89 PHE A CA 1
ATOM 688 C C . PHE A 1 89 ? -9.176 0.923 12.638 1.00 86.56 89 PHE A C 1
ATOM 690 O O . PHE A 1 89 ? -8.419 1.872 12.409 1.00 86.56 89 PHE A O 1
ATOM 697 N N . SER A 1 90 ? -8.996 0.084 13.656 1.00 89.81 90 SER A N 1
ATOM 698 C CA . SER A 1 90 ? -7.865 0.175 14.572 1.00 89.81 90 SER A CA 1
ATOM 699 C C . SER A 1 90 ? -6.761 -0.825 14.226 1.00 89.81 90 SER A C 1
ATOM 701 O O . SER A 1 90 ? -6.993 -1.897 13.661 1.00 89.81 90 SER A O 1
ATOM 703 N N . VAL A 1 91 ? -5.527 -0.448 14.549 1.00 92.00 91 VAL A N 1
ATOM 704 C CA . VAL A 1 91 ? -4.316 -1.264 14.440 1.00 92.00 91 VAL A CA 1
ATOM 705 C C . VAL A 1 91 ? -3.428 -1.002 15.651 1.00 92.00 91 VAL A C 1
ATOM 707 O O . VAL A 1 91 ? -3.487 0.059 16.269 1.00 92.00 91 VAL A O 1
ATOM 710 N N . LYS A 1 92 ? -2.553 -1.946 15.998 1.00 91.88 92 LYS A N 1
ATOM 711 C CA . LYS A 1 92 ? -1.554 -1.693 17.046 1.00 91.88 92 LYS A CA 1
ATOM 712 C C . LYS A 1 92 ? -0.537 -0.644 16.572 1.00 91.88 92 LYS A C 1
ATOM 714 O O . LYS A 1 92 ? -0.114 -0.739 15.417 1.00 91.88 92 LYS A O 1
ATOM 719 N N . PRO A 1 93 ? -0.088 0.285 17.432 1.00 91.50 93 PRO A N 1
ATOM 720 C CA . PRO A 1 93 ? 0.986 1.213 17.095 1.00 91.50 93 PRO A CA 1
ATOM 721 C C . PRO A 1 93 ? 2.274 0.456 16.749 1.00 91.50 93 PRO A C 1
ATOM 723 O O . PRO A 1 93 ? 2.557 -0.606 17.310 1.00 91.50 93 PRO A O 1
ATOM 726 N N . ASN A 1 94 ? 3.053 1.011 15.827 1.00 92.56 94 ASN A N 1
ATOM 727 C CA . ASN A 1 94 ? 4.304 0.430 15.329 1.00 92.56 94 ASN A CA 1
ATOM 728 C C . ASN A 1 94 ? 5.445 1.450 15.183 1.00 92.56 94 ASN A C 1
ATOM 730 O O . ASN A 1 94 ? 6.542 1.066 14.776 1.00 92.56 94 ASN A O 1
ATOM 734 N N . ALA A 1 95 ? 5.217 2.725 15.514 1.00 88.31 95 ALA A N 1
ATOM 735 C CA . ALA A 1 95 ? 6.253 3.750 15.447 1.00 88.31 95 ALA A CA 1
ATOM 736 C C . ALA A 1 95 ? 7.477 3.371 16.299 1.00 88.31 95 ALA A C 1
ATOM 738 O O . ALA A 1 95 ? 7.348 2.947 17.451 1.00 88.31 95 ALA A O 1
ATOM 739 N N . GLY A 1 96 ? 8.672 3.523 15.719 1.00 83.69 96 GLY A N 1
ATOM 740 C CA . GLY A 1 96 ? 9.943 3.204 16.377 1.00 83.69 96 GLY A CA 1
ATOM 741 C C . GLY A 1 96 ? 10.312 1.716 16.393 1.00 83.69 96 GLY A C 1
ATOM 742 O O . GLY A 1 96 ? 11.389 1.370 16.873 1.00 83.69 96 GLY A O 1
ATOM 743 N N . ALA A 1 97 ? 9.471 0.831 15.845 1.00 83.56 97 ALA A N 1
ATOM 744 C CA . ALA A 1 97 ? 9.772 -0.599 15.740 1.00 83.56 97 ALA A CA 1
ATOM 745 C C . ALA A 1 97 ? 10.656 -0.957 14.528 1.00 83.56 97 ALA A C 1
ATOM 747 O O . ALA A 1 97 ? 11.075 -2.106 14.406 1.00 83.56 97 ALA A O 1
ATOM 748 N N . GLY A 1 98 ? 10.923 -0.003 13.624 1.00 83.56 98 GLY A N 1
ATOM 749 C CA . GLY A 1 98 ? 11.680 -0.245 12.388 1.00 83.56 98 GLY A CA 1
ATOM 750 C C . GLY A 1 98 ? 10.939 -1.120 11.370 1.00 83.56 98 GLY A C 1
ATOM 751 O O . GLY A 1 98 ? 11.563 -1.680 10.474 1.00 83.56 98 GLY A O 1
ATOM 752 N N . ASP A 1 99 ? 9.620 -1.259 11.522 1.00 88.56 99 ASP A N 1
ATOM 753 C CA . ASP A 1 99 ? 8.772 -2.113 10.692 1.00 88.56 99 ASP A CA 1
ATOM 754 C C . ASP A 1 99 ? 7.438 -1.405 10.400 1.00 88.56 99 ASP A C 1
ATOM 756 O O . ASP A 1 99 ? 6.413 -1.677 11.045 1.00 88.56 99 ASP A O 1
ATOM 760 N N . PRO A 1 100 ? 7.447 -0.422 9.483 1.00 91.75 100 PRO A N 1
ATOM 761 C CA . PRO A 1 100 ? 6.240 0.290 9.114 1.00 91.75 100 PRO A CA 1
ATOM 762 C C . PRO A 1 100 ? 5.208 -0.643 8.478 1.00 91.75 100 PRO A C 1
ATOM 764 O O . PRO A 1 100 ? 5.518 -1.730 7.985 1.00 91.75 100 PRO A O 1
ATOM 767 N N . TYR A 1 101 ? 3.956 -0.203 8.466 1.00 93.62 101 TYR A N 1
ATOM 768 C CA . TYR A 1 101 ? 2.882 -0.952 7.845 1.00 93.62 101 TYR A CA 1
ATOM 769 C C . TYR A 1 101 ? 2.784 -0.690 6.344 1.00 93.62 101 TYR A C 1
ATOM 771 O O . TYR A 1 101 ? 3.036 0.416 5.856 1.00 93.62 101 TYR A O 1
ATOM 779 N N . LEU A 1 102 ? 2.369 -1.740 5.643 1.00 92.88 102 LEU A N 1
ATOM 780 C CA . LEU A 1 102 ? 1.822 -1.706 4.296 1.00 92.88 102 LEU A CA 1
ATOM 781 C C . LEU A 1 102 ? 0.315 -1.900 4.402 1.00 92.88 102 LEU A C 1
ATOM 783 O O . LEU A 1 102 ? -0.140 -2.796 5.111 1.00 92.88 102 LEU A O 1
ATOM 787 N N . LEU A 1 103 ? -0.452 -1.094 3.689 1.00 92.81 103 LEU A N 1
ATOM 788 C CA . LEU A 1 103 ? -1.898 -1.1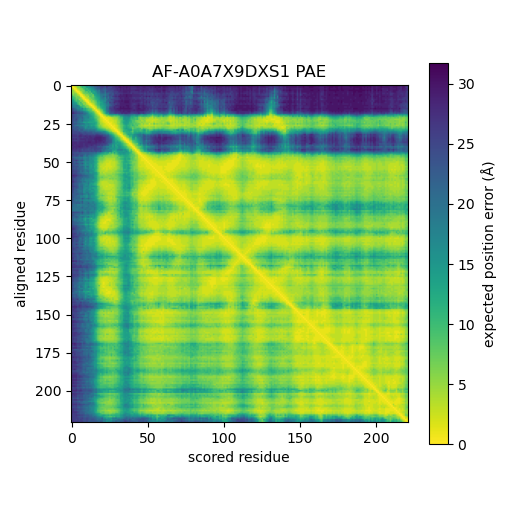87 3.616 1.00 92.81 103 LEU A CA 1
ATOM 789 C C . LEU A 1 103 ? -2.303 -1.379 2.164 1.00 92.81 103 LEU A C 1
ATOM 791 O O . LEU A 1 103 ? -1.942 -0.576 1.307 1.00 92.81 103 LEU A O 1
ATOM 795 N N . LYS A 1 104 ? -3.083 -2.427 1.912 1.00 91.50 104 LYS A N 1
ATOM 796 C CA . LYS A 1 104 ? -3.693 -2.710 0.615 1.00 91.50 104 LYS A CA 1
ATOM 797 C C . LYS A 1 104 ? -5.193 -2.536 0.720 1.00 91.50 104 LYS A C 1
ATOM 799 O O . LYS A 1 104 ? -5.812 -3.003 1.678 1.00 91.50 104 LYS A O 1
ATOM 804 N N . VAL A 1 105 ? -5.762 -1.920 -0.300 1.00 89.12 105 VAL A N 1
ATOM 805 C CA . VAL A 1 105 ? -7.198 -1.833 -0.524 1.00 89.12 105 VAL A CA 1
ATOM 806 C C . VAL A 1 105 ? -7.522 -2.608 -1.792 1.00 89.12 105 VAL A C 1
ATOM 808 O O . VAL A 1 105 ? -6.828 -2.486 -2.797 1.00 89.12 105 VAL A O 1
ATOM 811 N N . ALA A 1 106 ? -8.584 -3.398 -1.733 1.00 89.56 106 ALA A N 1
ATOM 812 C CA . ALA A 1 106 ? -9.166 -4.106 -2.858 1.00 89.56 106 ALA A CA 1
ATOM 813 C C . ALA A 1 106 ? -10.681 -3.900 -2.846 1.00 89.56 106 ALA A C 1
ATOM 815 O O . ALA A 1 106 ? -11.300 -3.896 -1.780 1.00 89.56 106 ALA A O 1
ATOM 816 N N . SER A 1 107 ? -11.304 -3.781 -4.013 1.00 86.00 107 SER A N 1
ATOM 817 C CA . SER A 1 107 ? -12.762 -3.798 -4.125 1.00 86.00 107 SER A CA 1
ATOM 818 C C . SER A 1 107 ? -13.252 -4.923 -5.008 1.00 86.00 107 SER A C 1
ATOM 820 O O . SER A 1 107 ? -12.677 -5.196 -6.065 1.00 86.00 107 SER A O 1
ATOM 822 N N . ARG A 1 108 ? -14.365 -5.523 -4.588 1.00 85.81 108 ARG A N 1
ATOM 823 C CA . ARG A 1 108 ? -15.072 -6.536 -5.361 1.00 85.81 108 ARG A CA 1
ATOM 824 C C . ARG A 1 108 ? -16.281 -5.918 -6.039 1.00 85.81 108 ARG A C 1
ATOM 826 O O . ARG A 1 108 ? -17.114 -5.297 -5.375 1.00 85.81 108 ARG A O 1
ATOM 833 N N . VAL A 1 109 ? -16.373 -6.119 -7.343 1.00 80.75 109 VAL A N 1
ATOM 834 C CA . VAL A 1 109 ? -17.475 -5.653 -8.183 1.00 80.75 109 VAL A CA 1
ATOM 835 C C . VAL A 1 109 ? -18.075 -6.842 -8.917 1.00 80.75 109 VAL A C 1
ATOM 837 O O . VAL A 1 109 ? -17.448 -7.893 -9.063 1.00 80.75 109 VAL A O 1
ATOM 840 N N . ARG A 1 110 ? -19.321 -6.683 -9.336 1.00 78.19 110 ARG A N 1
ATOM 841 C CA . ARG A 1 110 ? -20.095 -7.717 -10.008 1.00 78.19 110 ARG A CA 1
ATOM 842 C C . ARG A 1 110 ? -20.202 -7.368 -11.485 1.00 78.19 110 ARG A C 1
ATOM 844 O O . ARG A 1 110 ? -20.489 -6.218 -11.812 1.00 78.19 110 ARG A O 1
ATOM 851 N N . ASP A 1 111 ? -19.933 -8.327 -12.363 1.00 73.75 111 ASP A N 1
ATOM 852 C CA . ASP A 1 111 ? -20.058 -8.115 -13.805 1.00 73.75 111 ASP A CA 1
ATOM 853 C C . ASP A 1 111 ? -21.522 -8.207 -14.280 1.00 73.75 111 ASP A C 1
ATOM 855 O O . ASP A 1 111 ? -22.454 -8.453 -13.510 1.00 73.75 111 ASP A O 1
ATOM 859 N N . ALA A 1 112 ? -21.738 -8.019 -15.586 1.00 74.44 112 ALA A N 1
ATOM 860 C CA . ALA A 1 112 ? -23.059 -8.147 -16.204 1.00 74.44 112 ALA A CA 1
ATOM 861 C C . ALA A 1 112 ? -23.639 -9.579 -16.145 1.00 74.44 112 ALA A C 1
ATOM 863 O O . ALA A 1 112 ? -24.828 -9.762 -16.403 1.00 74.44 112 ALA A O 1
ATOM 864 N N . GLY A 1 113 ? -22.809 -10.580 -15.838 1.00 78.81 113 GLY A N 1
ATOM 865 C CA . GLY A 1 113 ? -23.165 -11.988 -15.681 1.00 78.81 113 GLY A CA 1
ATOM 866 C C . GLY A 1 113 ? -23.373 -12.421 -14.228 1.00 78.81 113 GLY A C 1
ATOM 867 O O . GLY A 1 113 ? -23.480 -13.621 -13.989 1.00 78.81 113 GLY A O 1
ATOM 868 N N . ASP A 1 114 ? -23.452 -11.480 -13.278 1.00 77.62 114 ASP A N 1
ATOM 869 C CA . ASP A 1 114 ? -23.632 -11.744 -11.843 1.00 77.62 114 ASP A CA 1
ATOM 870 C C . ASP A 1 114 ? -22.417 -12.424 -11.170 1.00 77.62 114 ASP A C 1
ATOM 872 O O . ASP A 1 114 ? -22.517 -12.971 -10.070 1.00 77.62 114 ASP A O 1
ATOM 876 N N . GLN A 1 115 ? -21.237 -12.378 -11.793 1.00 79.88 115 GLN A N 1
ATOM 877 C CA . GLN A 1 115 ? -20.005 -12.915 -11.221 1.00 79.88 115 GLN A CA 1
ATOM 878 C C . GLN A 1 115 ? -19.237 -11.830 -10.458 1.00 79.88 115 GLN A C 1
ATOM 880 O O . GLN A 1 115 ? -19.001 -10.734 -10.963 1.00 79.88 115 GLN A O 1
ATOM 885 N N . LEU A 1 116 ? -18.808 -12.147 -9.231 1.00 78.12 116 LEU A N 1
ATOM 886 C CA . LEU A 1 116 ? -17.998 -11.251 -8.407 1.00 78.12 116 LEU A CA 1
ATOM 887 C C . LEU A 1 116 ? -16.511 -11.390 -8.762 1.00 78.12 116 LEU A C 1
ATOM 889 O O . LEU A 1 116 ? -15.964 -12.495 -8.713 1.00 78.12 116 LEU A O 1
ATOM 893 N N . TYR A 1 117 ? -15.848 -10.275 -9.055 1.00 79.38 117 TYR A N 1
ATOM 894 C CA . TYR A 1 117 ? -14.415 -10.219 -9.335 1.00 79.38 117 TYR A CA 1
ATOM 895 C C . TYR A 1 117 ? -13.754 -9.019 -8.644 1.00 79.38 117 TYR A C 1
ATOM 897 O O . TYR A 1 117 ? -14.420 -8.076 -8.211 1.00 79.38 117 TYR A O 1
ATOM 905 N N . THR A 1 118 ? -12.434 -9.080 -8.481 1.00 82.31 118 THR A N 1
ATOM 906 C CA . THR A 1 118 ? -11.637 -7.972 -7.939 1.00 82.31 118 THR A CA 1
ATOM 907 C C . THR A 1 118 ? -11.253 -7.053 -9.087 1.00 82.31 118 THR A C 1
ATOM 909 O O . THR A 1 118 ? -10.637 -7.512 -10.041 1.00 82.31 118 THR A O 1
ATOM 912 N N . ASP A 1 119 ? -11.629 -5.781 -9.005 1.00 73.44 119 ASP A N 1
ATOM 913 C CA . ASP A 1 119 ? -11.518 -4.860 -10.147 1.00 73.44 119 ASP A CA 1
ATOM 914 C C . ASP A 1 119 ? -10.641 -3.644 -9.876 1.00 73.44 119 ASP A C 1
ATOM 916 O O . ASP A 1 119 ? -10.049 -3.081 -10.796 1.00 73.44 119 ASP A O 1
ATOM 920 N N . VAL A 1 120 ? -10.538 -3.241 -8.609 1.00 74.00 120 VAL A N 1
ATOM 921 C CA . VAL A 1 120 ? -9.811 -2.036 -8.233 1.00 74.00 120 VAL A CA 1
ATOM 922 C C . VAL A 1 120 ? -8.981 -2.281 -6.985 1.00 74.00 120 VAL A C 1
ATOM 924 O O . VAL A 1 120 ? -9.464 -2.845 -5.998 1.00 74.00 120 VAL A O 1
ATOM 927 N N . CYS A 1 121 ? -7.735 -1.826 -7.042 1.00 83.06 121 CYS A N 1
ATOM 928 C CA . CYS A 1 121 ? -6.695 -2.118 -6.072 1.00 83.06 121 CYS A CA 1
ATOM 929 C C . CYS A 1 121 ? -5.842 -0.880 -5.799 1.00 83.06 121 CYS A C 1
ATOM 931 O O . CYS A 1 121 ? -5.773 0.034 -6.618 1.00 83.06 121 CYS A O 1
ATOM 933 N N . GLY A 1 122 ? -5.194 -0.840 -4.642 1.00 84.75 122 GLY A N 1
ATOM 934 C CA . GLY A 1 122 ? -4.140 0.129 -4.381 1.00 84.75 122 GLY A CA 1
ATOM 935 C C . GLY A 1 122 ? -3.419 -0.172 -3.080 1.00 84.75 122 GLY A C 1
ATOM 936 O O . GLY A 1 122 ? -4.036 -0.606 -2.103 1.00 84.75 122 GLY A O 1
ATOM 937 N N . THR A 1 123 ? -2.115 0.090 -3.069 1.00 87.38 123 THR A N 1
ATOM 938 C CA . THR A 1 123 ? -1.261 -0.136 -1.904 1.00 87.38 123 THR A CA 1
ATOM 939 C C . THR A 1 123 ? -0.524 1.144 -1.503 1.00 87.38 123 THR A C 1
ATOM 941 O O . THR A 1 123 ? -0.031 1.922 -2.325 1.00 87.38 123 THR A O 1
ATOM 944 N N . ILE A 1 124 ? -0.466 1.381 -0.196 1.00 87.75 124 ILE A N 1
ATOM 945 C CA . ILE A 1 124 ? 0.308 2.443 0.447 1.00 87.75 124 ILE A CA 1
ATOM 946 C C . ILE A 1 124 ? 1.214 1.811 1.504 1.00 87.75 124 ILE A C 1
ATOM 948 O O . ILE A 1 124 ? 0.829 0.857 2.176 1.00 87.75 124 ILE A O 1
ATOM 952 N N . GLY A 1 125 ? 2.429 2.326 1.645 1.00 88.44 125 GLY A N 1
ATOM 953 C CA . GLY A 1 125 ? 3.423 1.787 2.566 1.00 88.44 125 GLY A CA 1
ATOM 954 C C . GLY A 1 125 ? 4.111 2.861 3.392 1.00 88.44 125 GLY A C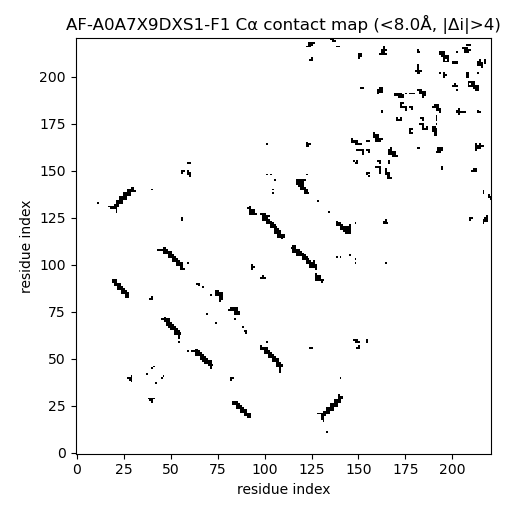 1
ATOM 955 O O . GLY A 1 125 ? 3.797 4.047 3.290 1.00 88.44 125 GLY A O 1
ATOM 956 N N . ALA A 1 126 ? 5.057 2.417 4.221 1.00 86.69 126 ALA A N 1
ATOM 957 C CA . ALA A 1 126 ? 5.771 3.253 5.185 1.00 86.69 126 ALA A CA 1
ATOM 958 C C . ALA A 1 126 ? 4.856 3.941 6.226 1.00 86.69 126 ALA A C 1
ATOM 960 O O . ALA A 1 126 ? 5.118 5.061 6.655 1.00 86.69 126 ALA A O 1
ATOM 961 N N . ILE A 1 127 ? 3.779 3.271 6.655 1.00 90.38 127 ILE A N 1
ATOM 962 C CA . ILE A 1 127 ? 2.856 3.816 7.661 1.00 90.38 127 ILE A CA 1
ATOM 963 C C . ILE A 1 127 ? 3.366 3.494 9.074 1.00 90.38 127 ILE A C 1
ATOM 965 O O . ILE A 1 127 ? 3.352 2.339 9.507 1.00 90.38 127 ILE A O 1
ATOM 969 N N . GLU A 1 128 ? 3.778 4.518 9.818 1.00 91.19 128 GLU A N 1
ATOM 970 C CA . GLU A 1 128 ? 4.171 4.408 11.231 1.00 91.19 128 GLU A CA 1
ATOM 971 C C . GLU A 1 128 ? 3.203 5.147 12.146 1.00 91.19 128 GLU A C 1
ATOM 973 O O . GLU A 1 128 ? 3.027 6.351 11.995 1.00 91.19 128 GLU A O 1
ATOM 978 N N . LEU A 1 129 ? 2.611 4.455 13.116 1.00 90.75 129 LEU A N 1
ATOM 979 C CA . LEU A 1 129 ? 1.603 5.012 14.015 1.00 90.75 129 LEU A CA 1
ATOM 980 C C . LEU A 1 129 ? 2.079 4.998 15.464 1.00 90.75 129 LEU A C 1
ATOM 982 O O . LEU A 1 129 ? 2.563 3.978 15.968 1.00 90.75 129 LEU A O 1
ATOM 986 N N . THR A 1 130 ? 1.902 6.128 16.139 1.00 91.62 130 THR A N 1
ATOM 987 C CA . THR A 1 130 ? 2.124 6.268 17.583 1.00 91.62 130 THR A CA 1
ATOM 988 C C . THR A 1 130 ? 0.871 5.854 18.378 1.00 91.62 130 THR A C 1
ATOM 990 O O . THR A 1 130 ? -0.233 5.833 17.823 1.00 91.62 130 THR A O 1
ATOM 993 N N . PRO A 1 131 ? 0.991 5.469 19.666 1.00 90.94 131 PRO A N 1
ATOM 994 C CA . PRO A 1 131 ? -0.165 5.069 20.476 1.00 90.94 131 PRO A CA 1
ATOM 995 C C . PRO A 1 131 ? -1.257 6.149 20.530 1.00 90.94 131 PRO A C 1
ATOM 997 O O . PRO A 1 131 ? -0.952 7.320 20.753 1.00 90.94 131 PRO A O 1
ATOM 1000 N N . GLY A 1 132 ? -2.520 5.763 20.322 1.00 86.94 132 GLY A N 1
ATOM 1001 C CA . GLY A 1 132 ? -3.665 6.681 20.293 1.00 86.94 132 GLY A CA 1
ATOM 1002 C C . GLY A 1 132 ? -3.765 7.559 19.040 1.00 86.94 132 GLY A C 1
ATOM 1003 O O . GLY A 1 132 ? -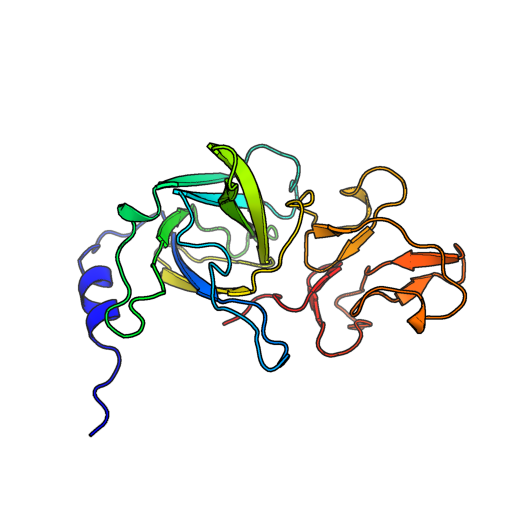4.709 8.343 18.913 1.00 86.94 132 GLY A O 1
ATOM 1004 N N . GLU A 1 133 ? -2.819 7.448 18.103 1.00 89.50 133 GLU A N 1
ATOM 1005 C CA . GLU A 1 133 ? -2.823 8.250 16.886 1.00 89.50 133 GLU A CA 1
ATOM 1006 C C . GLU A 1 133 ? -4.021 7.929 15.992 1.00 89.50 133 GLU A C 1
ATOM 1008 O O . GLU A 1 133 ? -4.384 6.770 15.806 1.00 89.50 133 GLU A O 1
ATOM 1013 N N . LYS A 1 134 ? -4.605 8.969 15.394 1.00 85.75 134 LYS A N 1
ATOM 1014 C CA . LYS A 1 134 ? -5.653 8.877 14.377 1.00 85.75 134 LYS A CA 1
ATOM 1015 C C . LYS A 1 134 ? -5.115 9.448 13.078 1.00 85.75 134 LYS A C 1
ATOM 1017 O O . LYS A 1 134 ? -4.953 10.662 12.973 1.00 85.75 134 LYS A O 1
ATOM 1022 N N . ARG A 1 135 ? -4.850 8.585 12.101 1.00 85.62 135 ARG A N 1
ATOM 1023 C CA . ARG A 1 135 ? -4.290 8.981 10.809 1.00 85.62 135 ARG A CA 1
ATOM 1024 C C . ARG A 1 135 ? -5.314 8.817 9.700 1.00 85.62 135 ARG A C 1
ATOM 1026 O O . ARG A 1 135 ? -5.893 7.747 9.537 1.00 85.62 135 ARG A O 1
ATOM 1033 N N . ALA A 1 136 ? -5.528 9.883 8.939 1.00 84.44 136 ALA A N 1
ATOM 1034 C CA . ALA A 1 136 ? -6.262 9.812 7.687 1.00 84.44 136 ALA A CA 1
ATOM 1035 C C . ALA A 1 136 ? -5.272 9.482 6.566 1.00 84.44 136 ALA A C 1
ATOM 1037 O O . ALA A 1 136 ? -4.223 10.106 6.495 1.00 84.44 136 ALA A O 1
ATOM 1038 N N . LEU A 1 137 ? -5.589 8.514 5.711 1.00 84.06 137 LEU A N 1
ATOM 1039 C CA . LEU A 1 137 ? -4.776 8.165 4.550 1.00 84.06 137 LEU A CA 1
ATOM 1040 C C . LEU A 1 137 ? -5.617 8.274 3.286 1.00 84.06 137 LEU A C 1
ATOM 1042 O O . LEU A 1 137 ? -6.779 7.857 3.256 1.00 84.06 137 LEU A O 1
ATOM 1046 N N . THR A 1 138 ? -5.000 8.795 2.231 1.00 78.25 138 THR A N 1
ATOM 1047 C CA . THR A 1 138 ? -5.570 8.767 0.886 1.00 78.25 138 THR A CA 1
ATOM 1048 C C . THR A 1 138 ? -4.913 7.652 0.086 1.00 78.25 138 THR A C 1
ATOM 1050 O O . THR A 1 138 ? -3.694 7.640 -0.074 1.00 78.25 138 THR A O 1
ATOM 1053 N N . VAL A 1 139 ? -5.716 6.722 -0.432 1.00 77.62 139 VAL A N 1
ATOM 1054 C CA . VAL A 1 139 ? -5.223 5.623 -1.274 1.00 77.62 139 VAL A CA 1
ATOM 1055 C C . VAL A 1 139 ? -5.636 5.890 -2.713 1.00 77.62 139 VAL A C 1
ATOM 1057 O O . VAL A 1 139 ? -6.829 5.975 -3.011 1.00 77.62 139 VAL A O 1
ATOM 1060 N N . GLY A 1 140 ? -4.638 6.040 -3.586 1.00 73.25 140 GLY A N 1
ATOM 1061 C CA . GLY A 1 140 ? -4.835 6.083 -5.029 1.00 73.25 140 GLY A CA 1
ATOM 1062 C C . GLY A 1 140 ? -5.104 4.678 -5.545 1.00 73.25 140 GLY A C 1
ATOM 1063 O O . GLY A 1 140 ? -4.297 3.773 -5.339 1.00 73.25 140 GLY A O 1
ATOM 1064 N N . LEU A 1 141 ? -6.252 4.505 -6.183 1.00 75.31 141 LEU A N 1
ATOM 1065 C CA . LEU A 1 141 ? -6.713 3.217 -6.672 1.00 75.31 141 LEU A CA 1
ATOM 1066 C C . LEU A 1 141 ? -6.490 3.085 -8.184 1.00 75.31 141 LEU A C 1
ATOM 1068 O O . LEU A 1 141 ? -6.566 4.072 -8.909 1.00 75.31 141 LEU A O 1
ATOM 1072 N N . HIS A 1 142 ? -6.246 1.877 -8.679 1.00 68.75 142 HIS A N 1
ATOM 1073 C CA . HIS A 1 142 ? -6.150 1.573 -10.106 1.00 68.75 142 HIS A CA 1
ATOM 1074 C C . HIS A 1 142 ? -6.885 0.279 -10.442 1.00 68.75 142 HIS A C 1
ATOM 1076 O O . HIS A 1 142 ? -7.162 -0.547 -9.576 1.00 68.75 142 HIS A O 1
ATOM 1082 N N . MET A 1 143 ? -7.200 0.118 -11.723 1.00 69.31 143 MET A N 1
ATOM 1083 C CA . MET A 1 143 ? -7.836 -1.089 -12.226 1.00 69.31 143 MET A CA 1
ATOM 1084 C C . MET A 1 143 ? -6.859 -2.259 -12.345 1.00 69.31 143 MET A C 1
ATOM 1086 O O . MET A 1 143 ? -5.682 -2.049 -12.655 1.00 69.31 143 MET A O 1
ATOM 1090 N N . GLY A 1 144 ? -7.381 -3.475 -12.190 1.00 67.62 144 GLY A N 1
ATOM 1091 C CA . GLY A 1 144 ? -6.681 -4.722 -12.495 1.00 67.62 144 GLY A CA 1
ATOM 1092 C C . GLY A 1 144 ? -6.613 -5.692 -11.320 1.00 67.62 144 GLY A C 1
ATOM 1093 O O . GLY A 1 144 ? -7.174 -5.453 -10.252 1.00 67.62 144 GLY A O 1
ATOM 1094 N N . ASP A 1 145 ? -5.908 -6.802 -11.533 1.00 66.38 145 ASP A N 1
ATOM 1095 C CA . ASP A 1 145 ? -5.690 -7.794 -10.487 1.00 66.38 145 ASP A CA 1
ATOM 1096 C C . ASP A 1 145 ? -4.864 -7.200 -9.342 1.00 66.38 145 ASP A C 1
ATOM 1098 O O . ASP A 1 145 ? -3.787 -6.635 -9.535 1.00 66.38 145 ASP A O 1
ATOM 1102 N N . CYS A 1 146 ? -5.366 -7.379 -8.122 1.00 75.62 146 CYS A N 1
ATOM 1103 C CA . CYS A 1 146 ? -4.708 -6.973 -6.887 1.00 75.62 146 CYS A CA 1
ATOM 1104 C C . CYS A 1 146 ? -3.421 -7.778 -6.669 1.00 75.62 146 CYS A C 1
ATOM 1106 O O . CYS A 1 146 ? -3.440 -8.790 -5.957 1.00 75.62 146 CYS A O 1
ATOM 1108 N N . GLY A 1 147 ? -2.307 -7.297 -7.227 1.00 78.81 147 GLY A N 1
ATOM 1109 C CA . GLY A 1 147 ? -0.977 -7.898 -7.119 1.00 78.81 147 GLY A CA 1
ATOM 1110 C C . GLY A 1 147 ? -0.546 -8.171 -5.675 1.00 78.81 147 GLY A C 1
ATOM 1111 O O . GLY A 1 147 ? -1.074 -7.600 -4.719 1.00 78.81 147 GLY A O 1
ATOM 1112 N N . LEU A 1 148 ? 0.396 -9.093 -5.475 1.00 87.62 148 LEU A N 1
ATOM 1113 C CA . LEU A 1 148 ? 0.899 -9.395 -4.131 1.00 87.62 148 LEU A CA 1
ATOM 1114 C C . LEU A 1 148 ? 1.595 -8.159 -3.535 1.00 87.62 148 LEU A C 1
ATOM 1116 O O . LEU A 1 148 ? 2.372 -7.523 -4.251 1.00 87.62 148 LEU A O 1
ATOM 1120 N N . PRO A 1 149 ? 1.341 -7.815 -2.258 1.00 91.50 149 PRO A N 1
ATOM 1121 C CA . PRO A 1 149 ? 2.058 -6.727 -1.612 1.00 91.50 149 PRO A CA 1
ATOM 1122 C C . PRO A 1 149 ? 3.540 -7.087 -1.464 1.00 91.50 149 PRO A C 1
ATOM 1124 O O . PRO A 1 149 ? 3.897 -8.252 -1.262 1.00 91.50 149 PRO A O 1
ATOM 1127 N N . CYS A 1 150 ? 4.405 -6.083 -1.523 1.00 92.75 150 CYS A N 1
ATOM 1128 C CA . CYS A 1 150 ? 5.847 -6.241 -1.368 1.00 92.75 150 CYS A CA 1
ATOM 1129 C C . CYS A 1 150 ? 6.468 -5.000 -0.721 1.00 92.75 150 CYS A C 1
ATOM 1131 O O . CYS A 1 150 ? 5.933 -3.900 -0.826 1.00 92.75 150 CYS A O 1
ATOM 1133 N N . SER A 1 151 ? 7.610 -5.166 -0.059 1.00 91.31 151 SER A N 1
ATOM 1134 C CA . SER A 1 151 ? 8.458 -4.070 0.439 1.00 91.31 151 SER A CA 1
ATOM 1135 C C . SER A 1 151 ? 9.851 -4.074 -0.190 1.00 91.31 151 SER A C 1
ATOM 1137 O O . SER A 1 151 ? 10.599 -3.108 -0.045 1.00 91.31 151 SER A O 1
ATOM 1139 N N . LYS A 1 152 ? 10.205 -5.146 -0.905 1.00 91.06 152 LYS A N 1
ATOM 1140 C CA . LYS A 1 152 ? 11.469 -5.326 -1.627 1.00 91.06 152 LYS A CA 1
ATOM 1141 C C . LYS A 1 152 ? 11.299 -6.327 -2.768 1.00 91.06 152 LYS A C 1
ATOM 1143 O O . LYS A 1 152 ? 10.392 -7.159 -2.758 1.00 91.06 152 LYS A O 1
ATOM 1148 N N . LYS A 1 153 ? 12.231 -6.324 -3.726 1.00 87.88 153 LYS A N 1
ATOM 1149 C CA . LYS A 1 153 ? 12.230 -7.264 -4.861 1.00 87.88 153 LYS A CA 1
ATOM 1150 C C . LYS A 1 153 ? 12.090 -8.737 -4.469 1.00 87.88 153 LYS A C 1
ATOM 1152 O O . LYS A 1 153 ? 11.389 -9.469 -5.158 1.00 87.88 153 LYS A O 1
ATOM 1157 N N . SER A 1 154 ? 12.734 -9.186 -3.388 1.00 89.31 154 SER A N 1
ATOM 1158 C CA . SER A 1 154 ? 12.709 -10.606 -2.995 1.00 89.31 154 SER A CA 1
ATOM 1159 C C . SER A 1 154 ? 11.335 -11.108 -2.541 1.00 89.31 154 SER A C 1
ATOM 1161 O O . SER A 1 154 ? 11.160 -12.315 -2.401 1.00 89.31 154 SER A O 1
ATOM 1163 N N . ASP A 1 155 ? 10.378 -10.211 -2.295 1.00 92.19 155 ASP A N 1
ATOM 1164 C CA . ASP A 1 155 ? 9.003 -10.592 -1.960 1.00 92.19 155 ASP A CA 1
ATOM 1165 C C . ASP A 1 155 ? 8.206 -10.994 -3.212 1.00 92.19 155 ASP A C 1
ATOM 1167 O O . ASP A 1 155 ? 7.172 -11.651 -3.116 1.00 92.19 155 ASP A O 1
ATOM 1171 N N . CYS A 1 156 ? 8.687 -10.634 -4.404 1.00 91.50 156 CYS A N 1
ATOM 1172 C CA . CYS A 1 156 ? 8.029 -10.950 -5.662 1.00 91.50 156 CYS A CA 1
ATOM 1173 C C . CYS A 1 156 ? 8.594 -12.235 -6.276 1.00 91.50 156 CYS A C 1
ATOM 1175 O O . CYS A 1 156 ? 9.796 -12.380 -6.491 1.00 91.50 156 CYS A O 1
ATOM 1177 N N . VAL A 1 157 ? 7.708 -13.186 -6.580 1.00 89.12 157 VAL A N 1
ATOM 1178 C CA . VAL A 1 157 ? 8.092 -14.496 -7.124 1.00 89.12 157 VAL A CA 1
ATOM 1179 C C . VAL A 1 157 ? 8.343 -14.417 -8.631 1.00 89.12 157 VAL A C 1
ATOM 1181 O O . VAL A 1 157 ? 7.525 -13.881 -9.387 1.00 89.12 157 VAL A O 1
ATOM 1184 N N . GLY A 1 158 ? 9.427 -15.053 -9.080 1.00 88.38 158 GLY A N 1
ATOM 1185 C CA . GLY A 1 158 ? 9.760 -15.215 -10.494 1.00 88.38 158 GLY A CA 1
ATOM 1186 C C . GLY A 1 158 ? 10.467 -13.992 -11.076 1.00 88.38 158 GLY A C 1
ATOM 1187 O O . GLY A 1 158 ? 11.411 -13.479 -10.483 1.00 88.38 158 GLY A O 1
ATOM 1188 N N . SER A 1 159 ? 10.029 -13.547 -12.256 1.00 88.06 159 SER A N 1
ATOM 1189 C CA . SER A 1 159 ? 10.572 -12.371 -12.956 1.00 88.06 159 SER A CA 1
ATOM 1190 C C . SER A 1 159 ? 9.986 -11.038 -12.479 1.00 88.06 159 SER A C 1
ATOM 1192 O O . SER A 1 159 ? 10.390 -9.989 -12.974 1.00 88.06 159 SER A O 1
ATOM 1194 N N . ARG A 1 160 ? 9.032 -11.074 -11.544 1.00 91.38 160 ARG A N 1
ATOM 1195 C CA . ARG A 1 160 ? 8.329 -9.898 -11.024 1.00 91.38 160 ARG A CA 1
ATOM 1196 C C . ARG A 1 160 ? 9.253 -8.972 -10.234 1.00 91.38 160 ARG A C 1
ATOM 1198 O O . ARG A 1 160 ? 10.262 -9.405 -9.677 1.00 91.38 160 ARG A O 1
ATOM 1205 N N . PHE A 1 161 ? 8.878 -7.702 -10.147 1.00 92.00 161 PHE A N 1
ATOM 1206 C CA . PHE A 1 161 ? 9.583 -6.695 -9.352 1.00 92.00 161 PHE A CA 1
ATOM 1207 C C . PHE A 1 161 ? 8.602 -5.897 -8.492 1.00 92.00 161 PHE A C 1
ATOM 1209 O O . PHE A 1 161 ? 7.410 -5.860 -8.781 1.00 92.00 161 PHE A O 1
ATOM 1216 N N . CYS A 1 162 ? 9.100 -5.279 -7.421 1.00 92.38 162 CYS A N 1
ATOM 1217 C CA . CYS A 1 162 ? 8.271 -4.516 -6.496 1.00 92.38 162 CYS A CA 1
ATOM 1218 C C . CYS A 1 162 ? 8.252 -3.036 -6.888 1.00 92.38 162 CYS A C 1
ATOM 1220 O O . CYS A 1 162 ? 9.300 -2.400 -6.849 1.00 92.38 162 CYS A O 1
ATOM 1222 N N . LEU A 1 163 ? 7.086 -2.492 -7.242 1.00 90.75 163 LEU A N 1
ATOM 1223 C CA . LEU A 1 163 ? 6.878 -1.072 -7.554 1.00 90.75 163 LEU A CA 1
ATOM 1224 C C . LEU A 1 163 ? 5.601 -0.604 -6.864 1.00 90.75 163 LEU A C 1
ATOM 1226 O O . LEU A 1 163 ? 4.572 -1.268 -6.958 1.00 90.75 163 LEU A O 1
ATOM 1230 N N . GLY A 1 164 ? 5.655 0.533 -6.167 1.00 88.75 164 GLY A N 1
ATOM 1231 C CA . GLY A 1 164 ? 4.483 1.051 -5.455 1.00 88.75 164 GLY A CA 1
ATOM 1232 C C . GLY A 1 164 ? 3.948 0.102 -4.377 1.00 88.75 164 GLY A C 1
ATOM 1233 O O . GLY A 1 164 ? 2.758 0.133 -4.091 1.00 88.75 164 GLY A O 1
ATOM 1234 N N . PHE A 1 165 ? 4.819 -0.733 -3.798 1.00 91.50 165 PHE A N 1
ATOM 1235 C CA . PHE A 1 165 ? 4.481 -1.798 -2.844 1.00 91.50 165 PHE A CA 1
ATOM 1236 C C . PHE A 1 165 ? 3.640 -2.953 -3.403 1.00 91.50 165 PHE A C 1
ATOM 1238 O O . PHE A 1 165 ? 3.069 -3.726 -2.633 1.00 91.50 165 PHE A O 1
ATOM 1245 N N . GLU A 1 166 ? 3.603 -3.119 -4.725 1.00 90.75 166 GLU A N 1
ATOM 1246 C CA . GLU A 1 166 ? 2.943 -4.245 -5.383 1.00 90.75 166 GLU A CA 1
ATOM 1247 C C . GLU A 1 166 ? 3.878 -4.942 -6.367 1.00 90.75 166 GLU A C 1
ATOM 1249 O O . GLU A 1 166 ? 4.686 -4.315 -7.061 1.00 90.75 166 GLU A O 1
ATOM 1254 N N . CYS A 1 167 ? 3.767 -6.267 -6.428 1.00 90.94 167 CYS A N 1
ATOM 1255 C CA . CYS A 1 167 ? 4.512 -7.064 -7.386 1.00 90.94 167 CYS A CA 1
ATOM 1256 C C . CYS A 1 167 ? 3.952 -6.869 -8.793 1.00 90.94 167 CYS A C 1
ATOM 1258 O O . CYS A 1 167 ? 2.861 -7.345 -9.106 1.00 90.94 167 CYS A O 1
ATOM 1260 N N . GLN A 1 168 ? 4.746 -6.222 -9.638 1.00 89.81 168 GLN A N 1
ATOM 1261 C CA . GLN A 1 168 ? 4.470 -6.004 -11.051 1.00 89.81 168 GLN A CA 1
ATOM 1262 C C . GLN A 1 168 ? 5.073 -7.122 -11.897 1.00 89.81 168 GLN A C 1
ATOM 1264 O O . GLN A 1 168 ? 6.115 -7.692 -11.554 1.00 89.81 168 GLN A O 1
ATOM 1269 N N . GLU A 1 169 ? 4.431 -7.422 -13.024 1.00 88.56 169 GLU A N 1
ATOM 1270 C CA . GLU A 1 169 ? 4.974 -8.363 -14.001 1.00 88.56 169 GLU A CA 1
ATOM 1271 C C . GLU A 1 169 ? 6.317 -7.870 -14.549 1.00 88.56 169 GLU A C 1
ATOM 1273 O O . GLU A 1 169 ? 6.489 -6.699 -14.887 1.00 88.56 169 GLU A O 1
ATOM 1278 N N . GLY A 1 170 ? 7.293 -8.776 -14.616 1.00 85.25 170 GLY A N 1
ATOM 1279 C CA . GLY A 1 170 ? 8.618 -8.455 -15.132 1.00 85.25 170 GLY A CA 1
ATOM 1280 C C . GLY A 1 170 ? 8.579 -8.160 -16.626 1.00 85.25 170 GLY A C 1
ATOM 1281 O O . GLY A 1 170 ? 8.095 -8.984 -17.398 1.00 85.25 170 GLY A O 1
ATOM 1282 N N . ALA A 1 171 ? 9.157 -7.031 -17.032 1.00 88.81 171 ALA A N 1
ATOM 1283 C CA . ALA A 1 171 ? 9.345 -6.671 -18.433 1.00 88.81 171 ALA A CA 1
ATOM 1284 C C . ALA A 1 171 ? 10.837 -6.650 -18.786 1.00 88.81 171 ALA A C 1
ATOM 1286 O O . ALA A 1 171 ? 11.661 -6.150 -18.014 1.00 88.81 171 ALA A O 1
ATOM 1287 N N . THR A 1 172 ? 11.185 -7.203 -19.948 1.00 93.12 172 THR A N 1
ATOM 1288 C CA . THR A 1 172 ? 12.517 -7.040 -20.541 1.00 93.12 172 THR A CA 1
ATOM 1289 C C . THR A 1 172 ? 12.681 -5.612 -21.035 1.00 93.12 172 THR A C 1
ATOM 1291 O O . THR A 1 172 ? 11.746 -5.065 -21.617 1.00 93.12 172 THR A O 1
ATOM 1294 N N . CYS A 1 173 ? 13.865 -5.036 -20.868 1.00 93.94 173 CYS A N 1
ATOM 1295 C CA . CYS A 1 173 ? 14.140 -3.665 -21.275 1.00 93.94 173 CYS A CA 1
ATOM 1296 C C . CYS A 1 173 ? 15.541 -3.526 -21.868 1.00 93.94 173 CYS A C 1
ATOM 1298 O O . CYS A 1 173 ? 16.475 -4.251 -21.514 1.00 93.94 173 CYS A O 1
ATOM 1300 N N . THR A 1 174 ? 15.678 -2.556 -22.761 1.00 93.12 174 THR A N 1
ATOM 1301 C CA . THR A 1 174 ? 16.957 -2.087 -23.311 1.00 93.12 174 THR A CA 1
ATOM 1302 C C . THR A 1 174 ? 17.177 -0.609 -23.019 1.00 93.12 174 THR A C 1
ATOM 1304 O O . THR A 1 174 ? 18.320 -0.168 -22.898 1.00 93.12 174 THR A O 1
ATOM 1307 N N . ILE A 1 175 ? 16.083 0.134 -22.848 1.00 89.44 175 ILE A N 1
ATOM 1308 C CA . ILE A 1 175 ? 16.065 1.534 -22.447 1.00 89.44 175 ILE A CA 1
ATOM 1309 C C . ILE A 1 175 ? 15.076 1.730 -21.286 1.00 89.44 175 ILE A C 1
ATOM 1311 O O . ILE A 1 175 ? 14.170 0.917 -21.097 1.00 89.44 175 ILE A O 1
ATOM 1315 N N . PRO A 1 176 ? 15.227 2.785 -20.469 1.00 85.31 176 PRO A N 1
ATOM 1316 C CA . PRO A 1 176 ? 14.321 3.041 -19.349 1.00 85.31 176 PRO A CA 1
ATOM 1317 C C . PRO A 1 176 ? 12.844 3.208 -19.735 1.00 85.31 176 PRO A C 1
ATOM 1319 O O . PRO A 1 176 ? 11.971 2.935 -18.919 1.00 85.31 176 PRO A O 1
ATOM 1322 N N . GLU A 1 177 ? 12.565 3.663 -20.955 1.00 89.56 177 GLU A N 1
ATOM 1323 C CA . GLU A 1 177 ? 11.215 3.914 -21.473 1.00 89.56 177 GLU A CA 1
ATOM 1324 C C . GLU A 1 177 ? 10.433 2.621 -21.758 1.00 89.56 177 GLU A C 1
ATOM 1326 O O . GLU A 1 177 ? 9.213 2.672 -21.891 1.00 89.56 177 GLU A O 1
ATOM 1331 N N . ASP A 1 178 ? 11.111 1.468 -21.787 1.00 91.12 178 ASP A N 1
ATOM 1332 C CA . ASP A 1 178 ? 10.478 0.147 -21.897 1.00 91.12 178 ASP A CA 1
ATOM 1333 C C . ASP A 1 178 ? 9.768 -0.266 -20.588 1.00 91.12 178 ASP A C 1
ATOM 1335 O O . ASP A 1 178 ? 8.997 -1.227 -20.565 1.00 91.12 178 ASP A O 1
ATOM 1339 N N . CYS A 1 179 ? 10.040 0.433 -19.481 1.00 90.38 179 CYS A N 1
ATOM 1340 C CA . CYS A 1 179 ? 9.536 0.103 -18.153 1.00 90.38 179 CYS A CA 1
ATOM 1341 C C . CYS A 1 179 ? 8.310 0.933 -17.750 1.00 90.38 179 CYS A C 1
ATOM 1343 O O . CYS A 1 179 ? 8.100 2.053 -18.214 1.00 90.38 179 CYS A O 1
ATOM 1345 N N . LEU A 1 180 ? 7.515 0.392 -16.816 1.00 88.25 180 LEU A N 1
ATOM 1346 C CA . LEU A 1 180 ? 6.413 1.130 -16.191 1.00 88.25 180 LEU A CA 1
ATOM 1347 C C . LEU A 1 180 ? 6.918 2.441 -15.553 1.00 88.25 180 LEU A C 1
ATOM 1349 O O . LEU A 1 180 ? 8.041 2.475 -15.039 1.00 88.25 180 LEU A O 1
ATOM 1353 N N . PRO A 1 181 ? 6.098 3.509 -15.514 1.00 87.56 181 PRO A N 1
ATOM 1354 C CA . PRO A 1 181 ? 6.446 4.726 -14.789 1.00 87.56 181 PRO A CA 1
ATOM 1355 C C . PRO A 1 181 ? 6.901 4.426 -13.352 1.00 87.56 181 PRO A C 1
ATOM 1357 O O . PRO A 1 181 ? 6.258 3.661 -12.638 1.00 87.56 181 PRO A O 1
ATOM 1360 N N . GLY A 1 182 ? 8.028 5.013 -12.941 1.00 85.00 182 GLY A N 1
ATOM 1361 C CA . GLY A 1 182 ? 8.646 4.782 -11.627 1.00 85.00 182 GLY A CA 1
ATOM 1362 C C . GLY A 1 182 ? 9.638 3.616 -11.563 1.00 85.00 182 GLY A C 1
ATOM 1363 O O . GLY A 1 182 ? 10.415 3.552 -10.614 1.00 85.00 182 GLY A O 1
ATOM 1364 N N . ALA A 1 183 ? 9.667 2.744 -12.573 1.00 90.62 183 ALA A N 1
ATOM 1365 C CA . ALA A 1 183 ? 10.681 1.706 -12.724 1.00 90.62 183 ALA A CA 1
ATOM 1366 C C . ALA A 1 183 ? 11.880 2.194 -13.561 1.00 90.62 183 ALA A C 1
ATOM 1368 O O . ALA A 1 183 ? 11.811 3.194 -14.282 1.00 90.62 183 ALA A O 1
ATOM 1369 N N . THR A 1 184 ? 12.997 1.475 -13.468 1.00 90.94 184 THR A N 1
ATOM 1370 C CA . THR A 1 184 ? 14.211 1.702 -14.257 1.00 90.94 184 THR A CA 1
ATOM 1371 C C . THR A 1 184 ? 14.679 0.408 -14.910 1.00 90.94 184 THR A C 1
ATOM 1373 O O . THR A 1 184 ? 14.381 -0.689 -14.434 1.00 90.94 184 THR A O 1
ATOM 1376 N N . CYS A 1 185 ? 15.405 0.530 -16.021 1.00 91.62 185 CYS A N 1
ATOM 1377 C CA . CYS A 1 185 ? 15.982 -0.628 -16.683 1.00 91.62 185 CYS A CA 1
ATOM 1378 C C . CYS A 1 185 ? 17.302 -1.031 -16.010 1.00 91.62 185 CYS A C 1
ATOM 1380 O O . CYS A 1 185 ? 18.279 -0.278 -16.052 1.00 91.62 185 CYS A O 1
ATOM 1382 N N . ASP A 1 186 ? 17.350 -2.228 -15.417 1.00 88.81 186 ASP A N 1
ATOM 1383 C CA . ASP A 1 186 ? 18.585 -2.829 -14.911 1.00 88.81 186 ASP A CA 1
ATOM 1384 C C . ASP A 1 186 ? 19.436 -3.287 -16.099 1.00 88.81 186 ASP A C 1
ATOM 1386 O O . ASP A 1 186 ? 19.275 -4.405 -16.593 1.00 88.81 186 ASP A O 1
ATOM 1390 N N . ALA A 1 187 ? 20.348 -2.433 -16.566 1.00 85.25 187 ALA A N 1
ATOM 1391 C CA . ALA A 1 187 ? 21.185 -2.724 -17.731 1.00 85.25 187 ALA A CA 1
ATOM 1392 C C . ALA A 1 187 ? 22.008 -4.018 -17.579 1.00 85.25 187 ALA A C 1
ATOM 1394 O O . ALA A 1 187 ? 22.339 -4.654 -18.577 1.00 85.25 187 ALA A O 1
ATOM 1395 N N . SER A 1 188 ? 22.316 -4.438 -16.344 1.00 87.31 188 SER A N 1
ATOM 1396 C CA . SER A 1 188 ? 23.059 -5.680 -16.095 1.00 87.31 188 SER A CA 1
ATOM 1397 C C . SER A 1 188 ? 22.210 -6.937 -16.309 1.00 87.31 188 SER A C 1
ATOM 1399 O O . SER A 1 1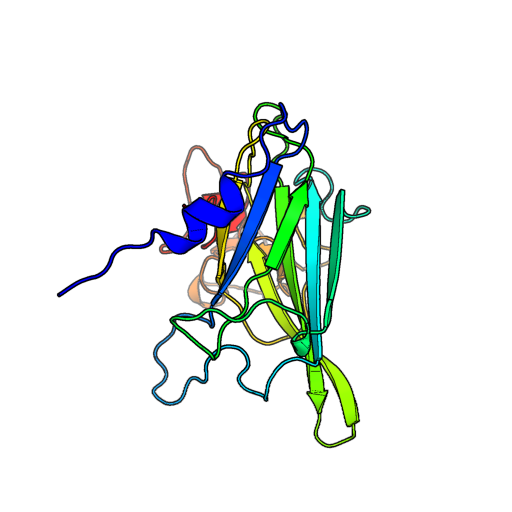88 ? 22.748 -8.000 -16.616 1.00 87.31 188 SER A O 1
ATOM 1401 N N . ARG A 1 189 ? 20.884 -6.821 -16.162 1.00 87.12 189 ARG A N 1
ATOM 1402 C CA . ARG A 1 189 ? 19.930 -7.933 -16.276 1.00 87.12 189 ARG A CA 1
ATOM 1403 C C . ARG A 1 189 ? 19.024 -7.842 -17.503 1.00 87.12 189 ARG A C 1
ATOM 1405 O O . ARG A 1 189 ? 18.374 -8.833 -17.816 1.00 87.12 189 ARG A O 1
ATOM 1412 N N . GLY A 1 190 ? 18.952 -6.684 -18.162 1.00 92.88 190 GLY A N 1
ATOM 1413 C CA . GLY A 1 190 ? 18.012 -6.419 -19.255 1.00 92.88 190 GLY A CA 1
ATOM 1414 C C . GLY A 1 190 ? 16.549 -6.495 -18.812 1.00 92.88 190 GLY A C 1
ATOM 1415 O O . GLY A 1 190 ? 15.699 -6.943 -19.577 1.00 92.88 190 GLY A O 1
ATOM 1416 N N . MET A 1 191 ? 16.263 -6.137 -17.556 1.00 93.19 191 MET A N 1
ATOM 1417 C CA . MET A 1 191 ? 14.944 -6.285 -16.931 1.00 93.19 191 MET A CA 1
ATOM 1418 C C . MET A 1 191 ? 14.566 -5.037 -16.136 1.00 93.19 191 MET A C 1
ATOM 1420 O O . MET A 1 191 ? 15.415 -4.436 -15.474 1.00 93.19 191 MET A O 1
ATOM 1424 N N . CYS A 1 192 ? 13.284 -4.684 -16.148 1.00 92.25 192 CYS A N 1
ATOM 1425 C CA . CYS A 1 192 ? 12.763 -3.599 -15.327 1.00 92.25 192 CYS A CA 1
ATOM 1426 C C . CYS A 1 192 ? 12.867 -3.930 -13.831 1.00 92.25 192 CYS A C 1
ATOM 1428 O O . CYS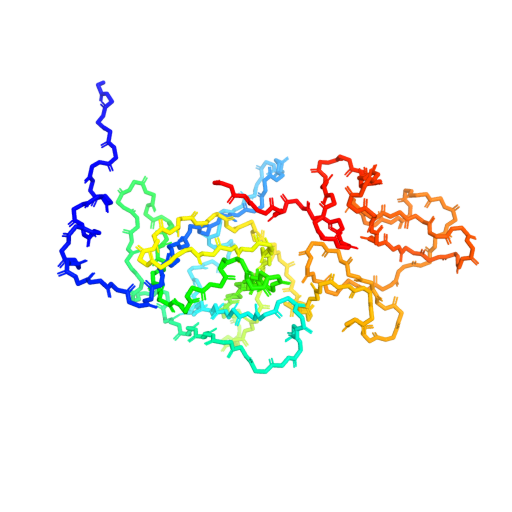 A 1 192 ? 12.621 -5.060 -13.399 1.00 92.25 192 CYS A O 1
ATOM 1430 N N . ASN A 1 193 ? 13.232 -2.930 -13.035 1.00 91.31 193 ASN A N 1
ATOM 1431 C CA . ASN A 1 193 ? 13.243 -2.974 -11.578 1.00 91.31 193 ASN A CA 1
ATOM 1432 C C . ASN A 1 193 ? 12.708 -1.646 -11.016 1.00 91.31 193 ASN A C 1
ATOM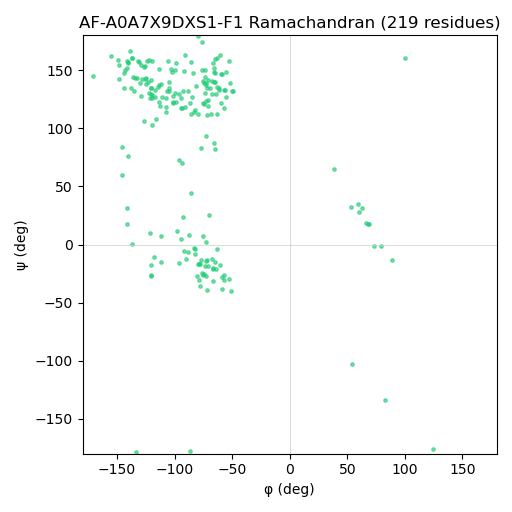 1434 O O . ASN A 1 193 ? 12.591 -0.663 -11.740 1.00 91.31 193 ASN A O 1
ATOM 1438 N N . ALA A 1 194 ? 12.396 -1.602 -9.727 1.00 92.19 194 ALA A N 1
ATOM 1439 C CA . ALA A 1 194 ? 12.045 -0.358 -9.040 1.00 92.19 194 ALA A CA 1
ATOM 1440 C C . ALA A 1 194 ? 12.639 -0.323 -7.624 1.00 92.19 194 ALA A C 1
ATOM 1442 O O . ALA A 1 194 ? 12.063 0.25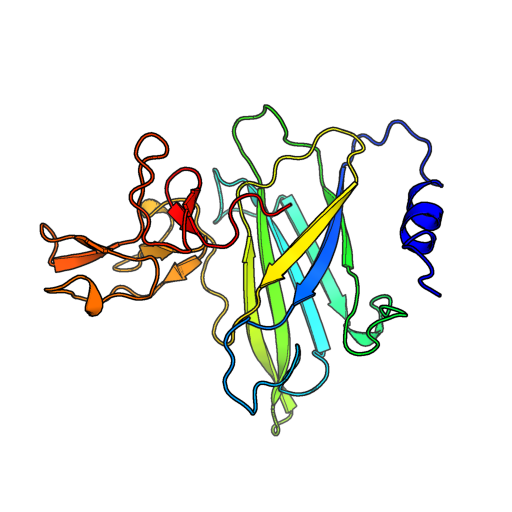2 -6.700 1.00 92.19 194 ALA A O 1
ATOM 1443 N N . ASP A 1 195 ? 13.797 -0.971 -7.474 1.00 90.31 195 ASP A N 1
ATOM 1444 C CA . ASP A 1 195 ? 14.578 -0.934 -6.245 1.00 90.31 195 ASP A CA 1
ATOM 1445 C C . ASP A 1 195 ? 15.243 0.442 -6.117 1.00 90.31 195 ASP A C 1
ATOM 1447 O O . ASP A 1 195 ? 15.684 1.029 -7.109 1.00 90.31 195 ASP A O 1
ATOM 1451 N N . CYS A 1 196 ? 15.350 0.946 -4.895 1.00 90.50 196 CYS A N 1
ATOM 1452 C CA . CYS A 1 196 ? 16.003 2.219 -4.620 1.00 90.50 196 CYS A CA 1
ATOM 1453 C C . CYS A 1 196 ? 16.820 2.164 -3.326 1.00 90.50 196 CYS A C 1
ATOM 1455 O O . CYS A 1 196 ? 16.579 1.334 -2.449 1.00 90.50 196 CYS A O 1
ATOM 1457 N N . ASP A 1 197 ? 17.797 3.063 -3.220 1.00 88.12 197 ASP A N 1
ATOM 1458 C CA . ASP A 1 197 ? 18.554 3.303 -1.993 1.00 88.12 197 ASP A CA 1
ATOM 1459 C C . ASP A 1 197 ? 18.005 4.573 -1.313 1.00 88.12 197 ASP A C 1
ATOM 1461 O O . ASP A 1 197 ? 18.045 5.641 -1.941 1.00 88.12 197 ASP A O 1
ATOM 1465 N N . PRO A 1 198 ? 17.525 4.501 -0.051 1.00 82.62 198 PRO A N 1
ATOM 1466 C CA . PRO A 1 198 ? 17.039 5.669 0.684 1.00 82.62 198 PRO A CA 1
ATOM 1467 C C . PRO A 1 198 ? 18.030 6.833 0.723 1.00 82.62 198 PRO A C 1
ATOM 1469 O O . PRO A 1 198 ? 17.621 7.985 0.833 1.00 82.62 198 PRO A O 1
ATOM 1472 N N . SER A 1 199 ? 19.334 6.544 0.676 1.00 84.12 199 SER A N 1
ATOM 1473 C CA . SER A 1 199 ? 20.384 7.559 0.759 1.00 84.12 199 SER A CA 1
ATOM 1474 C C . SER A 1 199 ? 20.594 8.332 -0.545 1.00 84.12 199 SER A C 1
ATOM 1476 O O . SER A 1 199 ? 21.205 9.400 -0.517 1.00 84.12 199 SER A O 1
ATOM 1478 N N . GLN A 1 200 ? 20.095 7.817 -1.674 1.00 82.50 200 GLN A N 1
ATOM 1479 C CA . GLN A 1 200 ? 20.321 8.394 -3.004 1.00 82.50 200 GLN A CA 1
ATOM 1480 C C . GLN A 1 200 ? 19.033 8.799 -3.731 1.00 82.50 200 GLN A C 1
ATOM 1482 O O . GLN A 1 200 ? 19.126 9.564 -4.685 1.00 82.50 200 GLN A O 1
ATOM 1487 N N . ASP A 1 201 ? 17.868 8.294 -3.303 1.00 78.75 201 ASP A N 1
ATOM 1488 C CA . ASP A 1 201 ? 16.556 8.478 -3.946 1.00 78.75 201 ASP A CA 1
ATOM 1489 C C . ASP A 1 201 ? 16.627 8.457 -5.484 1.00 78.75 201 ASP A C 1
ATOM 1491 O O . ASP A 1 201 ? 16.384 9.445 -6.174 1.00 78.75 201 ASP A O 1
ATOM 1495 N N . ALA A 1 202 ? 16.997 7.299 -6.036 1.00 83.25 202 ALA A N 1
ATOM 1496 C CA . ALA A 1 202 ? 17.158 7.106 -7.479 1.00 83.25 202 ALA A CA 1
ATOM 1497 C C . ALA A 1 202 ? 15.822 6.986 -8.248 1.00 83.25 202 ALA A C 1
ATOM 1499 O O . ALA A 1 202 ? 15.814 6.649 -9.436 1.00 83.25 202 ALA A O 1
ATOM 1500 N N . CYS A 1 203 ? 14.686 7.218 -7.589 1.00 88.06 203 CYS A N 1
ATOM 1501 C CA . CYS A 1 203 ? 13.375 7.038 -8.193 1.00 88.06 203 CYS A CA 1
ATOM 1502 C C . CYS A 1 203 ? 13.064 8.144 -9.206 1.00 88.06 203 CYS A C 1
ATOM 1504 O O . CYS A 1 203 ? 13.332 9.327 -8.994 1.00 88.06 203 CYS A O 1
ATOM 1506 N N . ARG A 1 204 ? 12.460 7.766 -10.339 1.00 83.94 204 ARG A N 1
ATOM 1507 C CA . ARG A 1 204 ? 11.995 8.746 -11.329 1.00 83.94 204 ARG A CA 1
ATOM 1508 C C . ARG A 1 204 ? 10.783 9.493 -10.779 1.00 83.94 204 ARG A C 1
ATOM 1510 O O . ARG A 1 204 ? 9.769 8.875 -10.461 1.00 83.94 204 ARG A O 1
ATOM 1517 N N . ALA A 1 205 ? 10.856 10.823 -10.744 1.00 80.94 205 ALA A N 1
ATOM 1518 C CA . ALA A 1 205 ? 9.718 11.661 -10.379 1.00 80.94 205 ALA A CA 1
ATOM 1519 C C . ALA A 1 205 ? 8.466 11.292 -11.214 1.00 80.94 205 ALA A C 1
ATOM 1521 O O . ALA A 1 205 ? 8.598 11.044 -12.416 1.00 80.94 205 ALA A O 1
ATOM 1522 N N . PRO A 1 206 ? 7.258 11.251 -10.614 1.00 84.88 206 PRO A N 1
ATOM 1523 C CA . PRO A 1 206 ? 6.925 11.700 -9.257 1.00 84.88 206 PRO A CA 1
ATOM 1524 C C . PRO A 1 206 ? 7.126 10.657 -8.138 1.00 84.88 206 PRO A C 1
ATOM 1526 O O . PRO A 1 206 ? 6.727 10.912 -7.004 1.00 84.88 206 PRO A O 1
ATOM 1529 N N . TYR A 1 207 ? 7.735 9.504 -8.424 1.00 87.06 207 TYR A N 1
ATOM 1530 C CA . TYR A 1 207 ? 8.008 8.469 -7.425 1.00 87.06 207 TYR A CA 1
ATOM 1531 C C . TYR A 1 207 ? 9.147 8.896 -6.502 1.00 87.06 207 TYR A C 1
ATOM 1533 O O . TYR A 1 207 ? 10.055 9.615 -6.918 1.00 87.06 207 TYR A O 1
ATOM 1541 N N . ARG A 1 208 ? 9.101 8.414 -5.261 1.00 88.69 208 ARG A N 1
ATOM 1542 C CA . ARG A 1 208 ? 10.158 8.596 -4.265 1.00 88.69 208 ARG A CA 1
ATOM 1543 C C . ARG A 1 208 ? 10.586 7.259 -3.702 1.00 88.69 208 ARG A C 1
ATOM 1545 O O . ARG A 1 208 ? 9.788 6.316 -3.654 1.00 88.69 208 ARG A O 1
ATOM 1552 N N . CYS A 1 209 ? 11.829 7.199 -3.255 1.00 89.12 209 CYS A N 1
ATOM 1553 C CA . CYS A 1 209 ? 12.353 6.027 -2.597 1.00 89.12 209 CYS A CA 1
ATOM 1554 C C . CYS A 1 209 ? 11.729 5.868 -1.217 1.00 89.12 209 CYS A C 1
ATOM 1556 O O . CYS A 1 209 ? 11.867 6.724 -0.343 1.00 89.12 209 CYS A O 1
ATOM 1558 N N . CYS A 1 210 ? 11.038 4.751 -1.031 1.00 87.50 210 CYS A N 1
ATOM 1559 C CA . CYS A 1 210 ? 10.363 4.412 0.201 1.00 87.50 210 CYS A CA 1
ATOM 1560 C C . CYS A 1 210 ? 10.935 3.114 0.745 1.00 87.50 210 CYS A C 1
ATOM 1562 O O . CYS A 1 210 ? 10.637 2.029 0.243 1.00 87.50 210 CYS A O 1
ATOM 1564 N N . GLN A 1 211 ? 11.790 3.236 1.761 1.00 84.81 211 GLN A N 1
ATOM 1565 C CA . GLN A 1 211 ? 12.668 2.149 2.183 1.00 84.81 211 GLN A CA 1
ATOM 1566 C C . GLN A 1 211 ? 13.480 1.655 0.977 1.00 84.81 211 GLN A C 1
ATOM 1568 O O . GLN A 1 211 ? 14.396 2.336 0.550 1.00 84.81 211 GLN A O 1
ATOM 1573 N N . THR A 1 212 ? 13.132 0.521 0.383 1.00 88.62 212 THR A N 1
ATOM 1574 C CA . THR A 1 212 ? 13.878 -0.062 -0.738 1.00 88.62 212 THR A CA 1
ATOM 1575 C C . THR A 1 212 ? 13.125 -0.045 -2.065 1.00 88.62 212 THR A C 1
ATOM 1577 O O . THR A 1 212 ? 13.592 -0.655 -3.022 1.00 88.62 212 THR A O 1
ATOM 1580 N N . VAL A 1 213 ? 11.960 0.610 -2.139 1.00 90.62 213 VAL A N 1
ATOM 1581 C CA . VAL A 1 213 ? 11.057 0.557 -3.303 1.00 90.62 213 VAL A CA 1
ATOM 1582 C C . VAL A 1 213 ? 10.640 1.953 -3.750 1.00 90.62 213 VAL A C 1
ATOM 1584 O O . VAL A 1 213 ? 10.294 2.802 -2.929 1.00 90.62 213 VAL A O 1
ATOM 1587 N N . CYS A 1 214 ? 10.597 2.182 -5.062 1.00 91.25 214 CYS A N 1
ATOM 1588 C CA . CYS A 1 214 ? 10.008 3.394 -5.622 1.00 91.25 214 CYS A CA 1
ATOM 1589 C C . CYS A 1 214 ? 8.478 3.368 -5.516 1.00 91.25 214 CYS A C 1
ATOM 1591 O O . CYS A 1 214 ? 7.819 2.462 -6.032 1.00 91.25 214 CYS A O 1
ATOM 1593 N N . ALA A 1 215 ? 7.893 4.385 -4.882 1.00 88.31 215 ALA A N 1
ATOM 1594 C CA . ALA A 1 215 ? 6.447 4.501 -4.707 1.00 88.31 215 ALA A CA 1
ATOM 1595 C C . ALA A 1 215 ? 5.968 5.959 -4.802 1.00 88.31 215 ALA A C 1
ATOM 1597 O O . ALA A 1 215 ? 6.670 6.886 -4.400 1.00 88.31 215 ALA A O 1
ATOM 1598 N N . LEU A 1 216 ? 4.746 6.158 -5.307 1.00 83.12 216 LEU A N 1
ATOM 1599 C CA . LEU A 1 216 ? 4.041 7.449 -5.236 1.00 83.12 216 LEU A CA 1
ATOM 1600 C C . LEU A 1 216 ? 3.422 7.682 -3.857 1.00 83.12 216 LEU A C 1
ATOM 1602 O O . LEU A 1 216 ? 3.291 8.815 -3.410 1.00 83.12 216 LEU A O 1
ATOM 1606 N N . SER A 1 217 ? 3.041 6.595 -3.193 1.00 71.31 217 SER A N 1
ATOM 1607 C CA . SER A 1 217 ? 2.305 6.583 -1.935 1.00 71.31 217 SER A CA 1
ATOM 1608 C C . SER A 1 217 ? 3.213 6.520 -0.703 1.00 71.31 217 SER A C 1
ATOM 1610 O O . SER A 1 217 ? 2.784 6.075 0.352 1.00 71.31 217 SER A O 1
ATOM 1612 N N . CYS A 1 218 ? 4.475 6.944 -0.797 1.00 72.31 218 CYS A N 1
ATOM 1613 C CA . CYS A 1 218 ? 5.383 6.870 0.346 1.00 72.31 218 CYS A CA 1
ATOM 1614 C C . CYS A 1 218 ? 4.967 7.846 1.454 1.00 72.31 218 CYS A C 1
ATOM 1616 O O . CYS A 1 218 ? 5.072 9.056 1.256 1.00 72.31 218 CYS A O 1
ATOM 1618 N N . GLY A 1 219 ? 4.514 7.319 2.599 1.00 59.44 219 GLY A N 1
ATOM 1619 C CA . GLY A 1 219 ? 4.247 8.113 3.802 1.00 59.44 219 GLY A CA 1
ATOM 1620 C C . GLY A 1 219 ? 3.312 9.303 3.579 1.00 59.44 219 GLY A C 1
ATOM 1621 O O . GLY A 1 219 ? 3.523 10.332 4.205 1.00 59.44 219 GLY A O 1
ATOM 1622 N N . LEU A 1 220 ? 2.347 9.200 2.656 1.00 54.97 220 LEU A N 1
ATOM 1623 C CA . LEU A 1 220 ? 1.504 10.343 2.305 1.00 54.97 220 LEU A CA 1
ATOM 1624 C C . LEU A 1 220 ? 0.734 10.859 3.534 1.00 54.97 220 LEU A C 1
ATOM 1626 O O . LEU A 1 220 ? -0.021 10.102 4.152 1.00 54.97 220 LEU A O 1
ATOM 1630 N N . ASP A 1 221 ? 0.976 12.142 3.829 1.00 41.41 221 ASP A N 1
ATOM 1631 C CA . ASP A 1 221 ? 0.300 12.999 4.815 1.00 41.41 221 ASP A CA 1
ATOM 1632 C C . ASP A 1 221 ? -1.179 13.269 4.473 1.00 41.41 221 ASP A C 1
ATOM 1634 O O . ASP A 1 221 ? -1.523 13.370 3.266 1.00 41.41 221 ASP A O 1
#

Nearest PDB structures (foldseek):
  3k2m-assembly2_C  TM=7.843E-01  e=7.484E-02  Homo sapiens
  1w15-assembly1_A  TM=5.223E-01  e=1.642E-01  Rattus norvegicus
  3pmq-assembly1_A  TM=4.641E-01  e=2.171E+00  Shewanella oneidensis MR-1
  3eby-assembly1_A  TM=4.374E-01  e=3.805E+00  Novosphingobium aromaticivorans DSM 12444
  4zoh-assembly1_A-2  TM=3.355E-01  e=2.717E+00  Sulfurisphaera tokodaii str. 7

Radius of gyration: 18.41 Å; Cα contacts (8 Å, |Δi|>4): 514; chains: 1; bounding box: 47×47×50 Å

Secondary structure (DSSP, 8-state):
----SHHHHHHHTT--S--SSEEEEEEEE------TT-PPS-BTBS-SEEEEEEEETT-TTS--SEEEEEEGGGSPEETTEEEEEEEEEEE---TTTT--EEEEEEEEEE-TTS-EEEEEEEEEEEE---TT-EEEEEEE-EES--PPB-SSGGGS-TT-EEETTEEEPP-B-SSGGGSPTT-EEETTTTEEE-B--TTT--PPTT-EEETTEEESSBT--

Solvent-accessible surface area (backbone atoms only — not comparable to full-atom values): 12167 Å² total; per-residue (Å²): 136,89,83,75,82,62,72,69,54,60,73,64,64,74,70,84,58,91,40,75,38,13,35,45,34,42,42,73,37,46,59,87,72,90,53,103,79,70,60,55,58,50,73,82,51,79,42,59,29,40,37,38,39,28,23,43,43,87,44,44,87,53,81,56,82,38,75,48,80,43,49,45,89,76,39,53,67,34,92,90,41,79,75,35,51,45,49,75,50,70,44,72,44,36,54,91,68,89,45,31,30,29,39,40,40,38,28,31,35,61,50,100,82,75,46,79,44,65,44,36,20,32,46,38,36,63,46,62,34,48,72,52,34,77,42,64,38,77,45,62,31,45,78,42,76,73,51,56,48,22,50,37,50,89,64,26,77,80,69,25,22,19,44,40,41,24,35,38,84,51,41,70,27,93,46,51,84,62,34,60,92,40,36,39,44,37,80,93,74,35,29,37,36,15,72,29,48,65,94,68,45,73,31,43,80,87,22,36,37,40,68,35,17,14,18,76,42,50,56,60,120